Protein AF-A0A8T5FFQ6-F1 (afdb_monomer)

Radius of gyration: 29.87 Å; Cα contacts (8 Å, |Δi|>4): 309; chains: 1; bounding box: 52×31×109 Å

Nearest PDB structures (foldseek):
  3f65-assembly5_E  TM=5.460E-01  e=1.523E-03  Escherichia coli
  3gfu-assembly1_C  TM=5.912E-01  e=2.886E-03  Escherichia coli
  3f65-assembly4_D  TM=5.665E-01  e=2.886E-03  Escherichia coli
  3f6l-assembly2_B  TM=5.992E-01  e=4.190E-03  Escherichia coli
  3f65-assembly8_H  TM=5.598E-01  e=3.973E-03  Escherichia coli

pLDDT: mean 71.46, std 11.63, range [46.38, 95.25]

Foldseek 3Di:
DDDPPPVVVVVVVVVVVVVVVVVVVVVVVVVVVVVVVVVVVVVVVVVVPDPPDAQDPVRFKDKPPLEDEAEAQGWDWIWIWGADAAAKKFKDKFKQWDDDDDQDKDKDWDDWTDIDGGGGTDTTTITIHGHPSDDPPDDFTKMKIKMAIDDDDPPDDRPRDQADPNRHGPDPPDIDIDIGGYHYDD

Structure (mmCIF, N/CA/C/O backbone):
data_AF-A0A8T5FFQ6-F1
#
_entry.id   AF-A0A8T5FFQ6-F1
#
loop_
_atom_site.group_PDB
_atom_site.id
_atom_site.type_symbol
_atom_site.label_atom_id
_atom_site.label_alt_id
_atom_site.label_comp_id
_atom_site.label_asym_id
_atom_site.label_entity_id
_atom_site.label_seq_id
_atom_site.pdbx_PDB_ins_code
_atom_site.Cartn_x
_atom_site.Cartn_y
_atom_site.Cartn_z
_atom_site.occupancy
_atom_site.B_iso_or_equiv
_atom_site.auth_seq_id
_atom_site.auth_comp_id
_atom_site.auth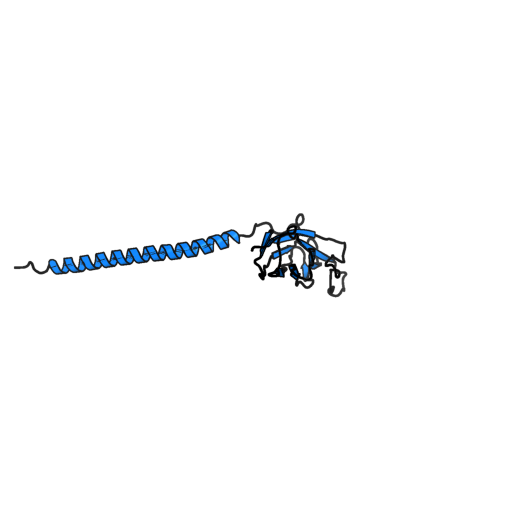_asym_id
_atom_site.auth_atom_id
_atom_site.pdbx_PDB_model_num
ATOM 1 N N . MET A 1 1 ? -17.153 -2.402 89.175 1.00 47.22 1 MET A N 1
ATOM 2 C CA . MET A 1 1 ? -17.803 -1.624 88.096 1.00 47.22 1 MET A CA 1
ATOM 3 C C . MET A 1 1 ? -16.828 -1.507 86.933 1.00 47.22 1 MET A C 1
ATOM 5 O O . MET A 1 1 ? -15.850 -0.798 87.075 1.00 47.22 1 MET A O 1
ATOM 9 N N . ASN A 1 2 ? -17.044 -2.228 85.829 1.00 51.72 2 ASN A N 1
ATOM 10 C CA . ASN A 1 2 ? -16.354 -1.978 84.556 1.00 51.72 2 ASN A CA 1
ATOM 11 C C . ASN A 1 2 ? -17.181 -2.605 83.419 1.00 51.72 2 ASN A C 1
ATOM 13 O O . ASN A 1 2 ? -17.085 -3.797 83.158 1.00 51.72 2 ASN A O 1
ATOM 17 N N . LYS A 1 3 ? -18.090 -1.825 82.818 1.00 53.56 3 LYS A N 1
ATOM 18 C CA . LYS A 1 3 ? -18.922 -2.243 81.667 1.00 53.56 3 LYS A CA 1
ATOM 19 C C . LYS A 1 3 ? -19.064 -1.156 80.585 1.00 53.56 3 LYS A C 1
ATOM 21 O O . LYS A 1 3 ? -19.907 -1.285 79.710 1.00 53.56 3 LYS A O 1
ATOM 26 N N . LYS A 1 4 ? -18.257 -0.085 80.617 1.00 55.19 4 LYS A N 1
ATOM 27 C CA . LYS A 1 4 ? -18.393 1.047 79.675 1.00 55.19 4 LYS A CA 1
ATOM 28 C C . LYS A 1 4 ? -17.413 1.041 78.487 1.00 55.19 4 LYS A C 1
ATOM 30 O O . LYS A 1 4 ? -17.689 1.715 77.510 1.00 55.19 4 LYS A O 1
ATOM 35 N N . GLY A 1 5 ? -16.343 0.238 78.509 1.00 54.66 5 GLY A N 1
ATOM 36 C CA . GLY A 1 5 ? -15.334 0.216 77.429 1.00 54.66 5 GLY A CA 1
ATOM 37 C C . GLY A 1 5 ? -15.647 -0.675 76.214 1.00 54.66 5 GLY A C 1
ATOM 38 O O . GLY A 1 5 ? -14.927 -0.627 75.227 1.00 54.66 5 GLY A O 1
ATOM 39 N N . SER A 1 6 ? -16.703 -1.499 76.258 1.00 55.03 6 SER A N 1
ATOM 40 C CA . SER A 1 6 ? -17.007 -2.471 75.187 1.00 5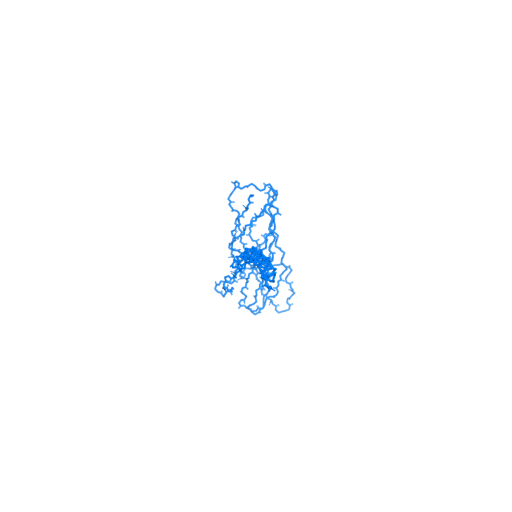5.03 6 SER A CA 1
ATOM 41 C C . SER A 1 6 ? -17.854 -1.902 74.040 1.00 55.03 6 SER A C 1
ATOM 43 O O . SER A 1 6 ? -17.921 -2.518 72.978 1.00 55.03 6 SER A O 1
ATOM 45 N N . LEU A 1 7 ? -18.523 -0.763 74.239 1.00 56.19 7 LEU A N 1
ATOM 46 C CA . LEU A 1 7 ? -19.432 -0.179 73.243 1.00 56.19 7 LEU A CA 1
ATOM 47 C C . LEU A 1 7 ? -18.701 0.694 72.210 1.00 56.19 7 LEU A C 1
ATOM 49 O O . LEU A 1 7 ? -19.055 0.658 71.035 1.00 56.19 7 LEU A O 1
ATOM 53 N N . GLU A 1 8 ? -17.638 1.404 72.600 1.00 59.16 8 GLU A N 1
ATOM 54 C CA . GLU A 1 8 ? -16.855 2.237 71.667 1.00 59.16 8 GLU A CA 1
ATOM 55 C C . GLU A 1 8 ? -16.041 1.396 70.667 1.00 59.16 8 GLU A C 1
ATOM 57 O O . GLU A 1 8 ? -15.932 1.741 69.491 1.00 59.16 8 GLU A O 1
ATOM 62 N N . LEU A 1 9 ? -15.550 0.228 71.098 1.00 61.97 9 LEU A N 1
ATOM 63 C CA . LEU A 1 9 ? -14.791 -0.702 70.250 1.00 61.97 9 LEU A CA 1
ATOM 64 C C . LEU A 1 9 ? -15.679 -1.368 69.177 1.00 61.97 9 LEU A C 1
ATOM 66 O O . LEU A 1 9 ? -15.242 -1.624 68.052 1.00 61.97 9 LEU A O 1
ATOM 70 N N . SER A 1 10 ? -16.960 -1.573 69.500 1.00 64.56 10 SER A N 1
ATOM 71 C CA . SER A 1 10 ? -17.989 -2.061 68.574 1.00 64.56 10 SER A CA 1
ATOM 72 C C . SER A 1 10 ? -18.320 -1.030 67.489 1.00 64.56 10 SER A C 1
ATOM 74 O O . SER A 1 10 ? -18.426 -1.379 66.314 1.00 64.56 10 SER A O 1
ATOM 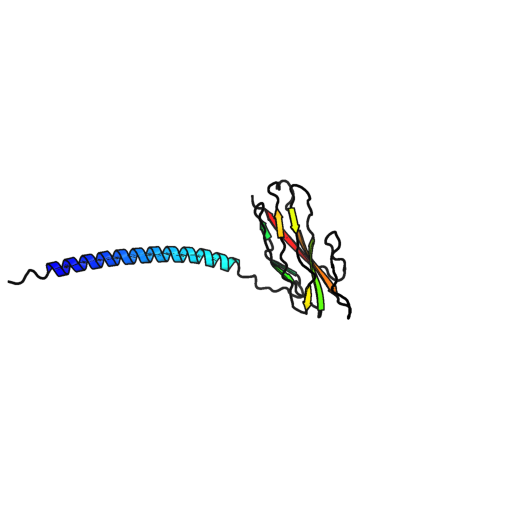76 N N . MET A 1 11 ? -18.456 0.248 67.855 1.00 74.62 11 MET A N 1
ATOM 77 C CA . MET A 1 11 ? -18.861 1.293 66.909 1.00 74.62 11 MET A CA 1
ATOM 78 C C . MET A 1 11 ? -17.773 1.592 65.870 1.00 74.62 11 MET A C 1
ATOM 80 O O . MET A 1 11 ? -18.072 1.659 64.679 1.00 74.62 11 MET A O 1
ATOM 84 N N . ASN A 1 12 ? -16.505 1.660 66.288 1.00 80.00 12 ASN A N 1
ATOM 85 C CA . ASN A 1 12 ? -15.383 1.836 65.359 1.00 80.00 12 ASN A CA 1
ATOM 86 C C . ASN A 1 12 ? -15.236 0.661 64.380 1.00 80.00 12 ASN A C 1
ATOM 88 O O . ASN A 1 12 ? -14.898 0.870 63.216 1.00 80.00 12 ASN A O 1
ATOM 92 N N . SER A 1 13 ? -15.544 -0.564 64.814 1.00 85.06 13 SER A N 1
ATOM 93 C CA . SER A 1 13 ? -15.462 -1.749 63.949 1.00 85.06 13 SER A CA 1
ATOM 94 C C . SER A 1 13 ? -16.495 -1.716 62.819 1.00 85.06 13 SER A C 1
ATOM 96 O O . SER A 1 13 ? -16.173 -2.044 61.680 1.00 85.06 13 SER A O 1
ATOM 98 N N . ILE A 1 14 ? -17.719 -1.255 63.097 1.00 87.62 14 ILE A N 1
ATOM 99 C CA . ILE A 1 14 ? -18.778 -1.120 62.082 1.00 87.62 14 ILE A CA 1
ATOM 100 C C . ILE A 1 14 ? -18.373 -0.103 61.007 1.00 87.62 14 ILE A C 1
ATOM 102 O O . ILE A 1 14 ? -18.544 -0.360 59.816 1.00 87.62 14 ILE A O 1
ATOM 106 N N . VAL A 1 15 ? -17.785 1.025 61.412 1.00 90.19 15 VAL A N 1
ATOM 107 C CA . VAL A 1 15 ? -17.328 2.069 60.481 1.00 90.19 15 VAL A CA 1
ATOM 108 C C . VAL A 1 15 ? -16.225 1.548 59.556 1.00 90.19 15 VAL A C 1
ATOM 110 O O . VAL A 1 15 ? -16.271 1.791 58.350 1.00 90.19 15 VAL A O 1
ATOM 113 N N . ILE A 1 16 ? -15.272 0.779 60.091 1.00 91.19 16 ILE A N 1
ATOM 114 C CA . ILE A 1 16 ? -14.191 0.173 59.299 1.00 91.19 16 ILE A CA 1
ATOM 115 C C . ILE A 1 16 ? -14.751 -0.820 58.271 1.00 91.19 16 ILE A C 1
ATOM 117 O O . ILE A 1 16 ? -14.313 -0.822 57.121 1.00 91.19 16 ILE A O 1
ATOM 121 N N . ILE A 1 17 ? -15.749 -1.624 58.650 1.00 92.50 17 ILE A N 1
ATOM 122 C CA . ILE A 1 17 ? -16.389 -2.585 57.739 1.00 92.50 17 ILE A CA 1
ATOM 123 C C . ILE A 1 17 ? -17.100 -1.858 56.591 1.00 92.50 17 ILE A C 1
ATOM 125 O O . ILE A 1 17 ? -16.940 -2.242 55.434 1.00 92.50 17 ILE A O 1
ATOM 129 N N . ILE A 1 18 ? -17.839 -0.782 56.881 1.00 93.94 18 ILE A N 1
ATOM 130 C CA . ILE A 1 18 ? -18.535 -0.000 55.847 1.00 93.94 18 ILE A CA 1
ATOM 131 C C . ILE A 1 18 ? -17.526 0.631 54.880 1.00 93.94 18 ILE A C 1
ATOM 133 O O . ILE A 1 18 ? -17.701 0.534 53.665 1.00 93.94 18 ILE A O 1
ATOM 137 N N . LEU A 1 19 ? -16.440 1.215 55.396 1.00 93.81 19 LEU A N 1
ATOM 138 C CA . LEU A 1 19 ? -15.371 1.765 54.560 1.00 93.81 19 LEU A CA 1
ATOM 139 C C . LEU A 1 19 ? -14.740 0.698 53.659 1.00 93.81 19 LEU A C 1
ATOM 141 O O . LEU A 1 19 ? -14.536 0.951 52.474 1.00 93.81 19 LEU A O 1
ATOM 145 N N . ALA A 1 20 ? -14.486 -0.502 54.184 1.00 95.12 20 ALA A N 1
ATOM 146 C CA . ALA A 1 20 ? -13.928 -1.598 53.399 1.00 95.12 20 ALA A CA 1
ATOM 147 C C . ALA A 1 20 ? -14.854 -2.010 52.238 1.00 95.12 20 ALA A C 1
ATOM 149 O O . ALA A 1 20 ? -14.386 -2.176 51.114 1.00 95.12 20 ALA A O 1
ATOM 150 N N . VAL A 1 21 ? -16.168 -2.107 52.472 1.00 94.62 21 VAL A N 1
ATOM 151 C CA . VAL A 1 21 ? -17.150 -2.449 51.424 1.00 94.62 21 VAL A CA 1
ATOM 152 C C . VAL A 1 21 ? -17.205 -1.377 50.329 1.00 94.62 21 VAL A C 1
ATOM 154 O O . VAL A 1 21 ? -17.260 -1.705 49.140 1.00 94.62 21 VAL A O 1
ATOM 157 N N . VAL A 1 22 ? -17.138 -0.098 50.708 1.00 95.19 22 VAL A N 1
ATOM 158 C CA . VAL A 1 22 ? -17.104 1.020 49.750 1.00 95.19 22 VAL A CA 1
ATOM 159 C C . VAL A 1 22 ? -15.830 0.979 48.903 1.00 95.19 22 VAL A C 1
ATOM 161 O O . VAL A 1 22 ? -15.906 1.108 47.681 1.00 95.19 22 VAL A O 1
ATOM 164 N N . PHE A 1 23 ? -14.673 0.724 49.519 1.00 95.25 23 PHE A N 1
ATOM 165 C CA . PHE A 1 23 ? -13.408 0.582 48.796 1.00 95.25 23 PHE A CA 1
ATOM 166 C C . PHE A 1 23 ? -13.422 -0.596 47.820 1.00 95.25 23 PHE A C 1
ATOM 168 O O . PHE A 1 23 ? -13.020 -0.434 46.670 1.00 95.25 23 PHE A O 1
ATOM 175 N N . VAL A 1 24 ? -13.931 -1.760 48.233 1.00 94.69 24 VAL A N 1
ATOM 176 C CA . VAL A 1 24 ? -14.030 -2.934 47.349 1.00 94.69 24 VAL A CA 1
ATOM 177 C C . VAL A 1 24 ? -14.936 -2.642 46.150 1.00 94.69 24 VAL A C 1
ATOM 179 O O . VAL A 1 24 ? -14.596 -2.993 45.021 1.00 94.69 24 VAL A O 1
ATOM 182 N N . SER A 1 25 ? -16.048 -1.938 46.370 1.00 93.12 25 SER A N 1
ATOM 183 C CA . SER A 1 25 ? -16.976 -1.552 45.299 1.00 93.12 25 SER A CA 1
ATOM 184 C C . SER A 1 25 ? -16.329 -0.596 44.289 1.00 93.12 25 SER A C 1
ATOM 186 O O . SER A 1 25 ? -16.469 -0.787 43.083 1.00 93.12 25 SER A O 1
ATOM 188 N N . LEU A 1 26 ? -15.564 0.394 44.764 1.00 92.31 26 LEU A N 1
ATOM 189 C CA . LEU A 1 26 ? -14.821 1.321 43.902 1.00 92.31 26 LEU A CA 1
ATOM 190 C C . LEU A 1 26 ? -13.743 0.614 43.075 1.00 92.31 26 LEU A C 1
ATOM 192 O O . LEU A 1 26 ? -13.606 0.892 41.885 1.00 92.31 26 LEU A O 1
ATOM 196 N N . VAL A 1 27 ? -13.007 -0.323 43.680 1.00 92.31 27 VAL A N 1
ATOM 197 C CA . VAL A 1 27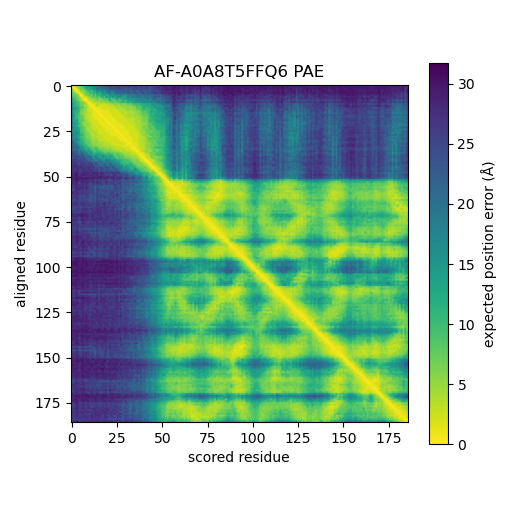 ? -11.976 -1.102 42.977 1.00 92.31 27 VAL A CA 1
ATOM 198 C C . VAL A 1 27 ? -12.594 -1.966 41.877 1.00 92.31 27 VAL A C 1
ATOM 200 O O . VAL A 1 27 ? -12.041 -2.037 40.782 1.00 92.31 27 VAL A O 1
ATOM 203 N N . LEU A 1 28 ? -13.752 -2.585 42.126 1.00 91.12 28 LEU A N 1
ATOM 204 C CA . LEU A 1 28 ? -14.442 -3.398 41.120 1.00 91.12 28 LEU A CA 1
ATOM 205 C C . LEU A 1 28 ? -14.897 -2.569 39.913 1.00 91.12 28 LEU A C 1
ATOM 207 O O . LEU A 1 28 ? -14.671 -2.985 38.778 1.00 91.12 28 LEU A O 1
ATOM 211 N N . VAL A 1 29 ? -15.482 -1.390 40.146 1.00 90.00 29 VAL A N 1
ATOM 212 C CA . VAL A 1 29 ? -15.891 -0.478 39.063 1.00 90.00 29 VAL A CA 1
ATOM 213 C C . VAL A 1 29 ? -14.674 0.001 38.271 1.00 90.00 29 VAL A C 1
ATOM 215 O O . VAL A 1 29 ? -14.686 -0.028 37.046 1.00 90.00 29 VAL A O 1
ATOM 218 N N . PHE A 1 30 ? -13.592 0.375 38.955 1.00 88.00 30 PHE A N 1
ATOM 219 C CA . PHE A 1 30 ? -12.359 0.812 38.303 1.00 88.00 30 PHE A CA 1
ATOM 220 C C . PHE A 1 30 ? -11.739 -0.281 37.420 1.00 88.00 30 PHE A C 1
ATOM 222 O O . PHE A 1 30 ? -11.336 -0.009 36.289 1.00 88.00 30 PHE A O 1
ATOM 229 N N . MET A 1 31 ? -11.714 -1.529 37.902 1.00 85.50 31 MET A N 1
ATOM 230 C CA . MET A 1 31 ? -11.233 -2.666 37.113 1.00 85.50 31 MET A CA 1
ATOM 231 C C . MET A 1 31 ? -12.101 -2.897 35.872 1.00 85.50 31 MET A C 1
ATOM 233 O O . MET A 1 31 ? -11.551 -3.111 34.797 1.00 85.50 31 MET A O 1
ATOM 237 N N . GLN A 1 32 ? -13.432 -2.800 35.978 1.00 84.31 32 GLN A N 1
ATOM 238 C CA . GLN A 1 32 ? -14.324 -2.920 34.816 1.00 84.31 32 GLN A CA 1
ATOM 239 C C . GLN A 1 32 ? -14.027 -1.861 33.746 1.00 84.31 32 GLN A C 1
ATOM 241 O O . GLN A 1 32 ? -13.938 -2.207 32.569 1.00 84.31 32 GLN A O 1
ATOM 246 N N . THR A 1 33 ? -13.805 -0.605 34.143 1.00 82.06 33 THR A N 1
ATOM 247 C CA . THR A 1 33 ? -13.463 0.476 33.206 1.00 82.06 33 THR A CA 1
ATOM 248 C C . THR A 1 33 ? -12.119 0.229 32.520 1.00 82.06 33 THR A C 1
ATOM 250 O O . THR A 1 33 ? -12.024 0.343 31.300 1.00 82.06 33 THR A O 1
ATOM 253 N N . ILE A 1 34 ? -11.089 -0.185 33.270 1.00 81.31 34 ILE A N 1
ATOM 254 C CA . ILE A 1 34 ? -9.777 -0.505 32.687 1.00 81.31 34 ILE A CA 1
ATOM 255 C C . ILE A 1 34 ? -9.865 -1.691 31.723 1.00 81.31 34 ILE A C 1
ATOM 257 O O . ILE A 1 34 ? -9.281 -1.634 30.642 1.00 81.31 34 ILE A O 1
ATOM 261 N N . PHE A 1 35 ? -10.580 -2.760 32.082 1.00 80.88 35 PHE A N 1
ATOM 262 C CA . PHE A 1 35 ? -10.703 -3.927 31.207 1.00 80.88 35 PHE A CA 1
ATOM 263 C C . PHE A 1 35 ? -11.463 -3.606 29.916 1.00 80.88 35 PHE A C 1
ATOM 265 O O . PHE A 1 35 ? -11.045 -4.067 28.859 1.00 80.88 35 PHE A O 1
ATOM 272 N N . GLN A 1 36 ? -12.498 -2.762 29.964 1.00 75.06 36 GLN A N 1
ATOM 273 C CA . GLN A 1 36 ? -13.203 -2.314 28.757 1.00 75.06 36 GLN A CA 1
ATOM 274 C C . GLN A 1 36 ? -12.313 -1.466 27.835 1.00 75.06 36 GLN A C 1
ATOM 276 O O . GLN A 1 36 ? -12.329 -1.651 26.615 1.00 75.06 36 GLN A O 1
ATOM 281 N N . GLU A 1 37 ? -11.495 -0.571 28.399 1.00 70.19 37 GLU A N 1
ATOM 282 C CA . GLU A 1 37 ? -10.527 0.218 27.624 1.00 70.19 37 GLU A CA 1
ATOM 283 C C . GLU A 1 37 ? -9.384 -0.635 27.053 1.00 70.19 37 GLU A C 1
ATOM 285 O O . GLU A 1 37 ? -8.849 -0.331 25.984 1.00 70.19 37 GLU A O 1
ATOM 290 N N . GLN A 1 38 ? -8.980 -1.700 27.750 1.00 62.38 38 GLN A N 1
ATOM 291 C CA . GLN A 1 38 ? -7.951 -2.613 27.257 1.00 62.38 38 GLN A CA 1
ATOM 292 C C . GLN A 1 38 ? -8.481 -3.594 26.216 1.00 62.38 38 GLN A C 1
ATOM 294 O O . GLN A 1 38 ? -7.771 -3.840 25.249 1.00 62.38 38 GLN A O 1
ATOM 299 N N . GLU A 1 39 ? -9.708 -4.109 26.334 1.00 60.47 39 GLU A N 1
ATOM 300 C CA . GLU A 1 39 ? -10.312 -4.940 25.282 1.00 60.47 39 GLU A CA 1
ATOM 301 C C . GLU A 1 39 ? -10.425 -4.180 23.959 1.00 60.47 39 GLU A C 1
ATOM 303 O O . GLU A 1 39 ? -10.060 -4.714 22.913 1.00 60.47 39 GLU A O 1
ATOM 308 N N . THR A 1 40 ? -10.846 -2.913 23.987 1.00 60.09 40 THR A N 1
ATOM 309 C CA . THR A 1 40 ? -10.922 -2.088 22.768 1.00 60.09 40 THR A CA 1
ATOM 310 C C . THR A 1 40 ? -9.550 -1.843 22.141 1.00 60.09 40 THR A C 1
ATOM 312 O O . THR A 1 40 ? -9.437 -1.856 20.914 1.00 60.09 40 THR A O 1
ATOM 315 N N . LYS A 1 41 ? -8.496 -1.689 22.955 1.00 56.75 41 LYS A N 1
ATOM 316 C CA . LYS A 1 41 ? -7.105 -1.550 22.483 1.00 56.75 41 LYS A CA 1
ATOM 317 C C . LYS A 1 41 ? -6.499 -2.872 22.005 1.00 56.75 41 LYS A C 1
ATOM 319 O O . LYS A 1 41 ? -5.751 -2.893 21.036 1.00 56.75 41 LYS A O 1
ATOM 324 N N . LEU A 1 42 ? -6.818 -3.987 22.654 1.00 52.84 42 LEU A N 1
ATOM 325 C CA . LEU A 1 42 ? -6.331 -5.308 22.261 1.00 52.84 42 LEU A CA 1
ATOM 326 C C . LEU A 1 42 ? -6.996 -5.788 20.972 1.00 52.84 42 LEU A C 1
ATOM 328 O O . LEU A 1 42 ? -6.310 -6.340 20.120 1.00 52.84 42 LEU A O 1
ATOM 332 N N . LEU A 1 43 ? -8.290 -5.528 20.779 1.00 55.72 43 LEU A N 1
ATOM 333 C CA . LEU A 1 43 ? -8.985 -5.850 19.531 1.00 55.72 43 LEU A CA 1
ATOM 334 C C . LEU A 1 43 ? -8.435 -5.051 18.344 1.00 55.72 43 LEU A C 1
ATOM 336 O O . LEU A 1 43 ? -8.289 -5.625 17.270 1.00 55.72 43 LEU A O 1
ATOM 340 N N . THR A 1 44 ? -8.064 -3.781 18.544 1.00 55.00 44 THR A N 1
ATOM 341 C CA . THR A 1 44 ? -7.405 -2.974 17.499 1.00 55.00 44 THR A CA 1
ATOM 342 C C . THR A 1 44 ? -6.008 -3.496 17.167 1.00 55.00 44 THR A C 1
ATOM 344 O O . THR A 1 44 ? -5.674 -3.624 15.993 1.00 55.00 44 THR A O 1
ATOM 347 N N . ILE A 1 45 ? -5.222 -3.902 18.171 1.00 50.97 45 ILE A N 1
ATOM 348 C CA . ILE A 1 45 ? -3.888 -4.478 17.941 1.00 50.97 45 ILE A CA 1
ATOM 349 C C . ILE A 1 45 ? -3.987 -5.860 17.275 1.00 50.97 45 ILE A C 1
ATOM 351 O O . ILE A 1 45 ? -3.183 -6.152 16.399 1.00 50.97 45 ILE A O 1
ATOM 355 N N . VAL A 1 46 ? -4.977 -6.696 17.625 1.00 51.94 46 VAL A N 1
ATOM 356 C CA . VAL A 1 46 ? -5.208 -8.017 16.998 1.00 51.94 46 VAL A CA 1
ATOM 357 C C . VAL A 1 46 ? -5.619 -7.900 15.526 1.00 51.94 46 VAL A C 1
ATOM 359 O O . VAL A 1 46 ? -5.164 -8.704 14.716 1.00 51.94 46 VAL A O 1
ATOM 362 N N . SER A 1 47 ? -6.390 -6.876 15.148 1.00 50.12 47 SER A N 1
ATOM 363 C CA . SER A 1 47 ? -6.649 -6.553 13.735 1.00 50.12 47 SER A CA 1
ATOM 364 C C . SER A 1 47 ? -5.446 -5.952 12.995 1.00 50.12 47 SER A C 1
ATOM 366 O O . SER A 1 47 ? -5.405 -6.030 11.770 1.00 50.12 47 SER A O 1
ATOM 368 N N . ASP A 1 48 ? -4.468 -5.410 13.725 1.00 52.72 48 ASP A N 1
ATOM 369 C CA . ASP A 1 48 ? -3.212 -4.870 13.191 1.00 52.72 48 ASP A CA 1
ATOM 370 C C . ASP A 1 48 ? -2.056 -5.884 13.203 1.00 52.72 48 ASP A C 1
ATOM 372 O O . ASP A 1 48 ? -0.959 -5.543 12.756 1.00 52.72 48 ASP A O 1
ATOM 376 N N . PHE A 1 49 ? -2.246 -7.130 13.673 1.00 46.38 49 PHE A N 1
ATOM 377 C CA . PHE A 1 49 ? -1.204 -8.149 13.509 1.00 46.38 49 PHE A CA 1
ATOM 378 C C . PHE A 1 49 ? -1.042 -8.434 12.013 1.00 46.38 49 PHE A C 1
ATOM 380 O O . PHE A 1 49 ? -1.946 -8.988 11.380 1.00 46.38 49 PHE A O 1
ATOM 387 N N . PRO A 1 50 ? 0.102 -8.057 11.419 1.00 54.19 50 PRO A N 1
ATOM 388 C CA . PRO A 1 50 ? 0.287 -8.179 9.994 1.00 54.19 50 PRO A CA 1
ATOM 389 C C . PRO A 1 50 ? 0.354 -9.663 9.660 1.00 54.19 50 PRO A C 1
ATOM 391 O O . PRO A 1 50 ? 1.188 -10.384 10.203 1.00 54.19 50 PRO A O 1
ATOM 394 N N . ASP A 1 51 ? -0.481 -10.097 8.716 1.00 54.53 51 ASP A N 1
ATOM 395 C CA . ASP A 1 51 ? -0.308 -11.365 8.007 1.00 54.53 51 ASP A CA 1
ATOM 396 C C . ASP A 1 51 ? 1.190 -11.534 7.697 1.00 54.53 51 ASP A C 1
ATOM 398 O O . ASP A 1 51 ? 1.827 -10.633 7.151 1.00 54.53 51 ASP A O 1
ATOM 402 N N . ILE A 1 52 ? 1.822 -12.604 8.154 1.00 56.06 52 ILE A N 1
ATOM 403 C CA . ILE A 1 52 ? 3.283 -12.622 8.353 1.00 56.06 52 ILE A CA 1
ATOM 404 C C . ILE A 1 52 ? 4.044 -12.806 7.037 1.00 56.06 52 ILE A C 1
ATOM 406 O O . ILE A 1 52 ? 5.265 -12.828 7.036 1.00 56.06 52 ILE A O 1
ATOM 410 N N . ASP A 1 53 ? 3.370 -12.880 5.889 1.00 69.88 53 ASP A N 1
ATOM 411 C CA . ASP A 1 53 ? 4.076 -13.196 4.658 1.00 69.88 53 ASP A CA 1
ATOM 412 C C . ASP A 1 53 ? 4.696 -11.941 4.016 1.00 69.88 53 ASP A C 1
ATOM 414 O O . ASP A 1 53 ? 3.966 -11.180 3.354 1.00 69.88 53 ASP A O 1
ATOM 418 N N . PRO A 1 54 ? 6.027 -11.730 4.105 1.00 74.56 54 PRO A N 1
ATOM 419 C CA . PRO A 1 54 ? 6.704 -10.707 3.315 1.00 74.56 54 PRO A CA 1
ATOM 420 C C . PRO A 1 54 ? 6.479 -10.959 1.815 1.00 74.56 54 PRO A C 1
ATOM 422 O O . PRO A 1 54 ? 6.100 -12.068 1.412 1.00 74.56 54 PRO A O 1
ATOM 425 N N . PRO A 1 55 ? 6.655 -9.946 0.952 1.00 79.69 55 PRO A N 1
ATOM 426 C CA . PRO A 1 55 ? 6.680 -10.188 -0.483 1.00 79.69 55 PRO A CA 1
ATOM 427 C C . PRO A 1 55 ? 7.824 -11.167 -0.806 1.00 79.69 55 PRO A C 1
ATOM 429 O O . PRO A 1 55 ? 8.919 -11.071 -0.251 1.00 79.69 55 PRO A O 1
ATOM 432 N N . THR A 1 56 ? 7.551 -12.143 -1.667 1.00 82.50 56 THR A N 1
ATOM 433 C CA . THR A 1 56 ? 8.502 -13.195 -2.061 1.00 82.50 56 THR A CA 1
ATOM 434 C C . THR A 1 56 ? 8.808 -13.085 -3.547 1.00 82.50 56 THR A C 1
ATOM 436 O O . THR A 1 56 ? 8.164 -12.330 -4.268 1.00 82.50 56 THR A O 1
ATOM 439 N N . LYS A 1 57 ? 9.768 -13.863 -4.051 1.00 79.88 57 LYS A N 1
ATOM 440 C CA . LYS A 1 57 ? 10.059 -13.906 -5.491 1.00 79.88 57 LYS A CA 1
ATOM 441 C C . LYS A 1 57 ? 8.836 -14.300 -6.336 1.00 79.88 57 LYS A C 1
ATOM 443 O O . LYS A 1 57 ? 8.668 -13.754 -7.422 1.00 79.88 57 LYS A O 1
ATOM 448 N N . ASP A 1 58 ? 8.001 -15.209 -5.832 1.00 82.19 58 ASP A N 1
ATOM 449 C CA . ASP A 1 58 ? 6.815 -15.718 -6.537 1.00 82.19 58 ASP A CA 1
ATOM 450 C C . ASP A 1 58 ? 5.595 -14.794 -6.390 1.00 82.19 58 ASP A C 1
ATOM 452 O O . ASP A 1 58 ? 4.714 -14.778 -7.244 1.00 82.19 58 ASP A O 1
ATOM 456 N N . SER A 1 59 ? 5.562 -13.986 -5.325 1.00 81.44 59 SER A N 1
ATOM 457 C CA . SER A 1 59 ? 4.551 -12.953 -5.087 1.00 81.44 59 SER A CA 1
ATOM 458 C C . SER A 1 59 ? 5.246 -11.641 -4.712 1.00 81.44 59 SER A C 1
ATOM 460 O O . SER A 1 59 ? 5.242 -11.253 -3.534 1.00 81.44 59 SER A O 1
ATOM 462 N N . PRO A 1 60 ? 5.858 -10.953 -5.694 1.00 81.69 60 PRO A N 1
ATOM 463 C CA . PRO A 1 60 ? 6.750 -9.835 -5.423 1.00 81.69 60 PRO A CA 1
ATOM 464 C C . PRO A 1 60 ? 6.012 -8.581 -4.985 1.00 81.69 60 PRO A C 1
ATOM 466 O O . PRO A 1 60 ? 6.623 -7.734 -4.358 1.00 81.69 60 PRO A O 1
ATOM 469 N N . LEU A 1 61 ? 4.717 -8.442 -5.261 1.00 83.19 61 LEU A N 1
ATOM 470 C CA . LEU A 1 61 ? 3.926 -7.295 -4.828 1.00 83.19 61 LEU A CA 1
ATOM 471 C C . LEU A 1 61 ? 2.875 -7.735 -3.811 1.00 83.19 61 LEU A C 1
ATOM 473 O O . LEU A 1 61 ? 2.112 -8.667 -4.060 1.00 83.19 61 LEU A O 1
ATOM 477 N N . LYS A 1 62 ? 2.823 -7.047 -2.672 1.00 81.62 62 LYS A N 1
ATOM 478 C CA . LYS A 1 62 ? 1.771 -7.188 -1.664 1.00 81.62 62 LYS A CA 1
ATOM 479 C C . LYS A 1 62 ? 1.243 -5.813 -1.286 1.00 81.62 62 LYS A C 1
ATOM 481 O O . LYS A 1 62 ? 2.020 -4.898 -1.039 1.00 81.62 62 LYS A O 1
ATOM 486 N N . VAL A 1 63 ? -0.077 -5.684 -1.236 1.00 79.69 63 VAL A N 1
ATOM 487 C CA . VAL A 1 63 ? -0.783 -4.443 -0.893 1.00 79.69 63 VAL A CA 1
ATOM 488 C C . VAL A 1 63 ? -1.646 -4.710 0.331 1.00 79.69 63 VAL A C 1
ATOM 490 O O . VAL A 1 63 ? -2.285 -5.766 0.401 1.00 79.69 63 VAL A O 1
ATOM 493 N N . ARG A 1 64 ? -1.627 -3.800 1.311 1.00 76.38 64 ARG A N 1
ATOM 494 C CA . ARG A 1 64 ? -2.378 -3.943 2.560 1.00 76.38 64 ARG A CA 1
ATOM 495 C C . ARG A 1 64 ? -3.027 -2.643 3.020 1.00 76.38 64 ARG A C 1
ATOM 497 O O . ARG A 1 64 ? -2.313 -1.656 3.151 1.00 76.38 64 ARG A O 1
ATOM 504 N N . PRO A 1 65 ? -4.318 -2.677 3.385 1.00 73.62 65 PRO A N 1
ATOM 505 C CA . PRO A 1 65 ? -5.238 -3.820 3.282 1.00 73.62 65 PRO A CA 1
ATOM 506 C C . PRO A 1 65 ? -5.627 -4.134 1.818 1.00 73.62 65 PRO A C 1
ATOM 508 O O . PRO A 1 65 ? -5.461 -3.295 0.943 1.00 73.62 65 PRO A O 1
ATOM 511 N N . LYS A 1 66 ? -6.122 -5.354 1.531 1.00 73.12 66 LYS A N 1
ATOM 512 C CA . LYS A 1 66 ? -6.621 -5.743 0.182 1.00 73.12 66 LYS A CA 1
ATOM 513 C C . LYS A 1 66 ? -7.979 -5.124 -0.161 1.00 73.12 66 LYS A C 1
ATOM 515 O O . LYS A 1 66 ? -8.318 -4.992 -1.333 1.00 73.12 66 LYS A O 1
ATOM 520 N N . SER A 1 67 ? -8.741 -4.788 0.875 1.00 74.44 67 SER A N 1
ATOM 521 C CA . SER A 1 67 ? -9.989 -4.047 0.783 1.00 74.44 67 SER A CA 1
ATOM 522 C C . SER A 1 67 ? -9.852 -2.798 1.634 1.00 74.44 67 SER A C 1
ATOM 524 O O . SER A 1 67 ? -9.567 -2.905 2.827 1.00 74.44 67 SER A O 1
ATOM 526 N N . VAL A 1 68 ? -10.080 -1.632 1.041 1.00 74.06 68 VAL A N 1
ATOM 527 C CA . VAL A 1 68 ? -10.092 -0.360 1.769 1.00 74.06 68 VAL A CA 1
ATOM 528 C C . VAL A 1 68 ? -11.533 0.106 1.892 1.00 74.06 68 VAL A C 1
ATOM 530 O O . VAL A 1 68 ? -12.276 0.133 0.907 1.00 74.06 68 VAL A O 1
ATOM 533 N N . ILE A 1 69 ? -11.930 0.457 3.113 1.00 75.06 69 ILE A N 1
ATOM 534 C CA . ILE A 1 69 ? -13.225 1.070 3.371 1.00 75.06 69 ILE A CA 1
ATOM 535 C C . ILE A 1 69 ? -13.016 2.565 3.555 1.00 75.06 69 ILE A C 1
ATOM 537 O O . ILE A 1 69 ? -12.273 2.950 4.445 1.00 75.06 69 ILE A O 1
ATOM 541 N N . ILE A 1 70 ? -13.674 3.391 2.742 1.00 74.12 70 ILE A N 1
ATOM 542 C CA . ILE A 1 70 ? -13.461 4.845 2.757 1.00 74.12 70 ILE A CA 1
ATOM 543 C C . ILE A 1 70 ? -14.779 5.554 3.002 1.00 74.12 70 ILE A C 1
ATOM 545 O O . ILE A 1 70 ? -15.778 5.283 2.329 1.00 74.12 70 ILE A O 1
ATOM 549 N N . GLU A 1 71 ? -14.773 6.457 3.973 1.00 73.88 71 GLU A N 1
ATOM 550 C CA . GLU A 1 71 ? -15.886 7.360 4.248 1.00 73.88 71 GLU A CA 1
ATOM 551 C C . GLU A 1 71 ? -15.903 8.524 3.249 1.00 73.88 71 GLU A C 1
ATOM 553 O O . GLU A 1 71 ? -14.884 8.876 2.648 1.00 73.88 71 GLU A O 1
ATOM 558 N N . LYS A 1 72 ? -17.070 9.142 3.047 1.00 71.00 72 LYS A N 1
ATOM 559 C CA . LYS A 1 72 ? -17.180 10.333 2.192 1.00 71.00 72 LYS A CA 1
ATOM 560 C C . LYS A 1 72 ? -16.235 11.432 2.682 1.00 71.00 72 LYS A C 1
ATOM 562 O O . LYS A 1 72 ? -16.153 11.675 3.881 1.00 71.00 72 LYS A O 1
ATOM 567 N N . SER A 1 73 ? -15.516 12.073 1.757 1.00 69.88 73 SER A N 1
ATOM 568 C CA . SER A 1 73 ? -14.477 13.071 2.066 1.00 69.88 73 SER A CA 1
ATOM 569 C C . SER A 1 73 ? -13.316 12.550 2.934 1.00 69.88 73 SER A C 1
ATOM 571 O O . SER A 1 73 ? -12.479 13.336 3.377 1.00 69.88 73 SER A O 1
ATOM 573 N N . GLY A 1 74 ? -13.234 11.234 3.159 1.00 67.12 74 GLY A N 1
ATOM 574 C CA . GLY A 1 74 ? -12.166 10.583 3.905 1.00 67.12 74 GLY A CA 1
ATOM 575 C C . GLY A 1 74 ? -10.898 10.396 3.076 1.00 67.12 74 GLY A C 1
ATOM 576 O O . GLY A 1 74 ? -10.923 10.398 1.842 1.00 67.12 74 GLY A O 1
ATOM 577 N N . GLN A 1 75 ? -9.781 10.220 3.779 1.00 69.69 75 GLN A N 1
ATOM 578 C CA . GLN A 1 75 ? -8.509 9.794 3.208 1.00 69.69 75 GLN A CA 1
ATOM 579 C C . GLN A 1 75 ? -8.085 8.516 3.909 1.00 69.69 75 GLN A C 1
ATOM 581 O O . GLN A 1 75 ? -8.057 8.472 5.134 1.00 69.69 75 GLN A O 1
ATOM 586 N N . GLU A 1 76 ? -7.714 7.512 3.126 1.00 72.44 76 GLU A N 1
ATOM 587 C CA . GLU A 1 76 ? -7.158 6.271 3.648 1.00 72.44 76 GLU A CA 1
ATOM 588 C C . GLU A 1 76 ? -5.767 6.036 3.092 1.00 72.44 76 GLU A C 1
ATOM 590 O O . GLU A 1 76 ? -5.448 6.455 1.977 1.00 72.44 76 GLU A O 1
ATOM 595 N N . PHE A 1 77 ? -4.955 5.351 3.888 1.00 69.94 77 PHE A N 1
ATOM 596 C CA . PHE A 1 77 ? -3.584 5.005 3.555 1.00 69.94 77 PHE A CA 1
ATOM 597 C C . PHE A 1 77 ? -3.434 3.492 3.555 1.00 69.94 77 PHE A C 1
ATOM 599 O O . PHE A 1 77 ? -4.002 2.802 4.397 1.00 69.94 77 PHE A O 1
ATOM 606 N N . PHE A 1 78 ? -2.651 2.976 2.617 1.00 72.69 78 PHE A N 1
ATOM 607 C CA . PHE A 1 78 ? -2.358 1.555 2.553 1.00 72.69 78 PHE A CA 1
ATOM 608 C C . PHE A 1 78 ? -0.888 1.326 2.247 1.00 72.69 78 PHE A C 1
ATOM 610 O O . PHE A 1 78 ? -0.285 2.048 1.453 1.00 72.69 78 PHE A O 1
ATOM 617 N N . ASP A 1 79 ? -0.333 0.308 2.893 1.00 73.44 79 ASP A N 1
ATOM 618 C CA . ASP A 1 79 ? 1.056 -0.079 2.756 1.00 73.44 79 ASP A CA 1
ATOM 619 C C . ASP A 1 79 ? 1.220 -0.986 1.546 1.00 73.44 79 ASP A C 1
ATOM 621 O O . ASP A 1 79 ? 0.600 -2.048 1.405 1.00 73.44 79 ASP A O 1
ATOM 625 N N . ILE A 1 80 ? 2.115 -0.567 0.668 1.00 76.19 80 ILE A N 1
ATOM 626 C CA . ILE A 1 80 ? 2.583 -1.375 -0.445 1.00 76.19 80 ILE A CA 1
ATOM 627 C C . ILE A 1 80 ? 3.928 -1.950 -0.022 1.00 76.19 80 ILE A C 1
ATOM 629 O O . ILE A 1 80 ? 4.727 -1.278 0.613 1.00 76.19 80 ILE A O 1
ATOM 633 N N . ASN A 1 81 ? 4.152 -3.223 -0.317 1.00 77.88 81 ASN A N 1
ATOM 634 C CA . ASN A 1 81 ? 5.411 -3.903 -0.078 1.00 77.88 81 ASN A CA 1
ATOM 635 C C . ASN A 1 81 ? 5.800 -4.633 -1.356 1.00 77.88 81 ASN A C 1
ATOM 637 O O . ASN A 1 81 ? 5.031 -5.432 -1.892 1.00 77.88 81 ASN A O 1
ATOM 641 N N . TYR A 1 82 ? 7.007 -4.362 -1.837 1.00 82.38 82 TYR A N 1
ATOM 642 C CA . TYR A 1 82 ? 7.540 -4.960 -3.053 1.00 82.38 82 TYR A CA 1
ATOM 643 C C . TYR A 1 82 ? 8.819 -5.741 -2.741 1.00 82.38 82 TYR A C 1
ATOM 645 O O . TYR A 1 82 ? 9.653 -5.266 -1.983 1.00 82.38 82 TYR A O 1
ATOM 653 N N . PHE A 1 83 ? 8.990 -6.936 -3.295 1.00 80.44 83 PHE A N 1
ATOM 654 C CA . PHE A 1 83 ? 10.234 -7.690 -3.242 1.00 80.44 83 PHE A CA 1
ATOM 655 C C . PHE A 1 83 ? 10.992 -7.454 -4.536 1.00 80.44 83 PHE A C 1
ATOM 657 O O . PHE A 1 83 ? 10.566 -7.886 -5.610 1.00 80.44 83 PHE A O 1
ATOM 664 N N . HIS A 1 84 ? 12.135 -6.784 -4.425 1.00 81.88 84 HIS A N 1
ATOM 665 C CA . HIS A 1 84 ? 13.010 -6.555 -5.558 1.00 81.88 84 HIS A CA 1
ATOM 666 C C . HIS A 1 84 ? 14.013 -7.717 -5.729 1.00 81.88 84 HIS A C 1
ATOM 668 O O . HIS A 1 84 ? 14.856 -7.921 -4.852 1.00 81.88 84 HIS A O 1
ATOM 674 N N . PRO A 1 85 ? 13.956 -8.491 -6.836 1.00 73.06 85 PRO A N 1
ATOM 675 C CA . PRO A 1 85 ? 14.772 -9.695 -7.005 1.00 73.06 85 PRO A CA 1
ATOM 676 C C . PRO A 1 85 ? 16.167 -9.443 -7.604 1.00 73.06 85 PRO A C 1
ATOM 678 O O . PRO A 1 85 ? 16.850 -10.415 -7.921 1.00 73.06 85 PRO A O 1
ATOM 681 N N . ARG A 1 86 ? 16.578 -8.188 -7.835 1.00 74.75 86 ARG A N 1
ATOM 682 C CA . ARG A 1 86 ? 17.837 -7.820 -8.511 1.00 74.75 86 ARG A CA 1
ATOM 683 C C . ARG A 1 86 ? 18.643 -6.811 -7.695 1.00 74.75 86 ARG A C 1
ATOM 685 O O . ARG A 1 86 ? 18.187 -6.359 -6.650 1.00 74.75 86 ARG A O 1
ATOM 692 N N . ASP A 1 87 ? 19.855 -6.519 -8.156 1.00 73.00 87 ASP A N 1
ATOM 693 C CA . ASP A 1 87 ? 20.845 -5.792 -7.365 1.00 73.00 87 ASP A CA 1
ATOM 694 C C . ASP A 1 87 ? 20.506 -4.304 -7.211 1.00 73.00 87 ASP A C 1
ATOM 696 O O . ASP A 1 87 ? 20.491 -3.830 -6.076 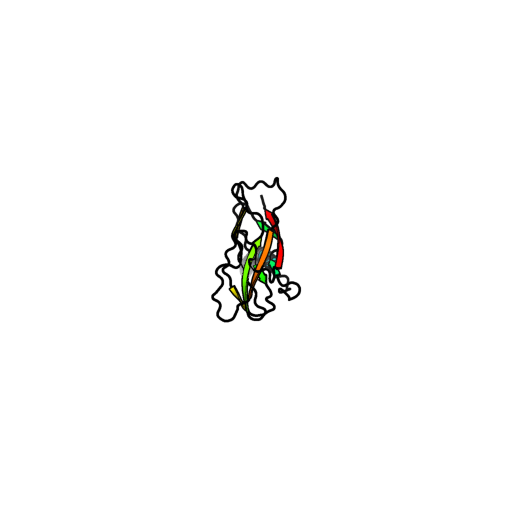1.00 73.00 87 ASP A O 1
ATOM 700 N N . GLU A 1 88 ? 20.184 -3.585 -8.300 1.00 78.88 88 GLU A N 1
ATOM 701 C CA . GLU A 1 88 ? 19.811 -2.160 -8.255 1.00 78.88 88 GLU A CA 1
ATOM 702 C C . GLU A 1 88 ? 18.877 -1.732 -9.409 1.00 78.88 88 GLU A C 1
ATOM 704 O O . GLU A 1 88 ? 19.280 -1.687 -10.574 1.00 78.88 88 GLU A O 1
ATOM 709 N N . GLU A 1 89 ? 17.640 -1.341 -9.091 1.00 82.06 89 GLU A N 1
ATOM 710 C CA . GLU A 1 89 ? 16.690 -0.743 -10.046 1.00 82.06 89 GLU A CA 1
ATOM 711 C C . GLU A 1 89 ? 15.993 0.479 -9.415 1.00 82.06 89 GLU A C 1
ATOM 713 O O . GLU A 1 89 ? 15.819 0.558 -8.194 1.00 82.06 89 GLU A O 1
ATOM 718 N N . TYR A 1 90 ? 15.590 1.453 -10.238 1.00 82.06 90 TYR A N 1
ATOM 719 C CA . TYR A 1 90 ? 14.649 2.482 -9.792 1.00 82.06 90 TYR A CA 1
ATOM 720 C C . TYR A 1 90 ? 13.244 1.942 -9.952 1.00 82.06 90 TYR A C 1
ATOM 722 O O . TYR A 1 90 ? 12.861 1.543 -11.048 1.00 82.06 90 TYR A O 1
ATOM 730 N N . CYS A 1 91 ? 12.477 1.961 -8.872 1.00 82.12 91 CYS A N 1
ATOM 731 C CA . CYS A 1 91 ? 11.101 1.513 -8.879 1.00 82.12 91 CYS A CA 1
ATOM 732 C C . CYS A 1 91 ? 10.181 2.647 -8.424 1.00 82.12 91 CYS A C 1
ATOM 734 O O . CYS A 1 91 ? 10.495 3.406 -7.505 1.00 82.12 91 CYS A O 1
ATOM 736 N N . GLN A 1 92 ? 9.035 2.749 -9.079 1.00 83.25 92 GLN A N 1
ATOM 737 C CA . GLN A 1 92 ? 7.973 3.691 -8.780 1.00 83.25 92 GLN A CA 1
ATOM 738 C C . GLN A 1 92 ? 6.672 2.903 -8.683 1.00 83.25 92 GLN A C 1
ATOM 740 O O . GLN A 1 92 ? 6.360 2.061 -9.526 1.00 83.25 92 GLN A O 1
ATOM 745 N N . VAL A 1 93 ? 5.925 3.152 -7.617 1.00 81.62 93 VAL A N 1
ATOM 746 C CA . VAL A 1 93 ? 4.554 2.659 -7.517 1.00 81.62 93 VAL A CA 1
ATOM 747 C C . VAL A 1 93 ? 3.697 3.547 -8.411 1.00 81.62 93 VAL A C 1
ATOM 749 O O . VAL A 1 93 ? 3.913 4.752 -8.448 1.00 81.62 93 VAL A O 1
ATOM 752 N N . THR A 1 94 ? 2.738 2.962 -9.112 1.00 79.38 94 THR A N 1
ATOM 753 C CA . THR A 1 94 ? 1.680 3.670 -9.828 1.00 79.38 94 THR A CA 1
ATOM 754 C C . THR A 1 94 ? 0.347 2.992 -9.553 1.00 79.38 9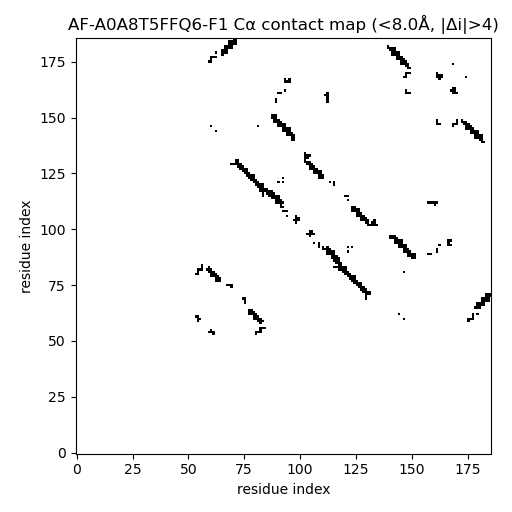4 THR A C 1
ATOM 756 O O . THR A 1 94 ? 0.280 1.854 -9.085 1.00 79.38 94 THR A O 1
ATOM 759 N N . VAL A 1 95 ? -0.732 3.708 -9.805 1.00 75.44 95 VAL A N 1
ATOM 760 C CA . VAL A 1 95 ? -2.085 3.208 -9.638 1.00 75.44 95 VAL A CA 1
ATOM 761 C C . VAL A 1 95 ? -2.767 3.305 -10.988 1.00 75.44 95 VAL A C 1
ATOM 763 O O . VAL A 1 95 ? -2.870 4.387 -11.552 1.00 75.44 95 VAL A O 1
ATOM 766 N N . ASP A 1 96 ? -3.228 2.167 -11.489 1.00 70.56 96 ASP A N 1
ATOM 767 C CA . ASP A 1 96 ? -4.056 2.084 -12.682 1.00 70.56 96 ASP A CA 1
ATOM 768 C C . ASP A 1 96 ? -5.488 1.776 -12.256 1.00 70.56 96 ASP A C 1
ATOM 770 O O . ASP A 1 96 ? -5.787 0.740 -11.663 1.00 70.56 96 ASP A O 1
ATOM 774 N N . GLY A 1 97 ? -6.380 2.730 -12.458 1.00 58.84 97 GLY A N 1
ATOM 775 C CA . GLY A 1 97 ? -7.726 2.651 -11.917 1.00 58.84 97 GLY A CA 1
ATOM 776 C C . GLY A 1 97 ? -8.429 3.991 -12.009 1.00 58.84 97 GLY A C 1
ATOM 777 O O . GLY A 1 97 ? -7.831 5.037 -11.789 1.00 58.84 97 GLY A O 1
ATOM 778 N N . HIS A 1 98 ? -9.702 3.927 -12.387 1.00 50.09 98 HIS A N 1
ATOM 779 C CA . HIS A 1 98 ? -10.467 4.982 -13.052 1.00 50.09 98 HIS A CA 1
ATOM 780 C C . HIS A 1 98 ? -10.192 6.438 -12.619 1.00 50.09 98 HIS A C 1
ATOM 782 O O . HIS A 1 98 ? -10.407 6.854 -11.484 1.00 50.09 98 HIS A O 1
ATOM 788 N N . LYS A 1 99 ? -9.848 7.267 -13.606 1.00 49.62 99 LYS A N 1
ATOM 789 C CA . LYS A 1 99 ? -9.948 8.721 -13.508 1.00 49.62 99 LYS A CA 1
ATOM 790 C C . LYS A 1 99 ? -11.403 9.100 -13.676 1.00 49.62 99 LYS A C 1
ATOM 792 O O . LYS A 1 99 ? -12.024 8.756 -14.681 1.00 49.62 99 LYS A O 1
ATOM 797 N N . THR A 1 100 ? -11.939 9.886 -12.757 1.00 49.84 100 THR A N 1
ATOM 798 C CA . THR A 1 100 ? -13.204 10.544 -13.015 1.00 49.84 100 THR A CA 1
ATOM 799 C C . THR A 1 100 ? -13.108 12.060 -12.641 1.00 49.84 100 THR A C 1
ATOM 801 O O . THR A 1 100 ? -12.712 12.427 -11.550 1.00 49.84 100 THR A O 1
ATOM 804 N N . ILE A 1 101 ? -13.404 12.986 -13.583 1.00 49.25 101 ILE A N 1
ATOM 805 C CA . ILE A 1 101 ? -13.482 14.494 -13.443 1.00 49.25 101 ILE A CA 1
ATOM 806 C C . ILE A 1 101 ? -14.923 15.161 -13.303 1.00 49.25 101 ILE A C 1
ATOM 808 O O . ILE A 1 101 ? -15.640 15.222 -14.301 1.00 49.25 101 ILE A O 1
ATOM 812 N N . GLY A 1 102 ? -15.425 15.500 -12.090 1.00 54.44 102 GLY A N 1
ATOM 813 C CA . GLY A 1 102 ? -16.867 15.718 -11.718 1.00 54.44 102 GLY A CA 1
ATOM 814 C C . GLY A 1 102 ? -17.236 15.102 -10.330 1.00 54.44 102 GLY A C 1
ATOM 815 O O . GLY A 1 102 ? -16.391 15.186 -9.447 1.00 54.44 102 GLY A O 1
ATOM 816 N N . ASP A 1 103 ? -18.405 14.459 -10.114 1.00 50.22 103 ASP A N 1
ATOM 817 C CA . ASP A 1 103 ? -18.815 13.705 -8.874 1.00 50.22 103 ASP A CA 1
ATOM 818 C C . ASP A 1 103 ? -17.945 12.478 -8.512 1.00 50.22 103 ASP A C 1
ATOM 820 O O . ASP A 1 103 ? -18.387 11.326 -8.503 1.00 50.22 103 ASP A O 1
ATOM 824 N N . LYS A 1 104 ? -16.641 12.689 -8.377 1.00 53.06 104 LYS A N 1
ATOM 825 C CA . LYS A 1 104 ? -15.712 11.683 -8.862 1.00 53.06 104 LYS A CA 1
ATOM 826 C C . LYS A 1 104 ? -14.563 11.383 -7.920 1.00 53.06 104 LYS A C 1
ATOM 828 O O . LYS A 1 104 ? -14.205 12.166 -7.043 1.00 53.06 104 LYS A O 1
ATOM 833 N N . LEU A 1 105 ? -14.059 10.171 -8.103 1.00 55.72 105 LEU A N 1
ATOM 834 C CA . LEU A 1 105 ? -13.073 9.529 -7.263 1.00 55.72 105 LEU A CA 1
ATOM 835 C C . LEU A 1 105 ? -11.692 9.859 -7.829 1.00 55.72 105 LEU A C 1
ATOM 837 O O . LEU A 1 105 ? -11.419 9.595 -9.003 1.00 55.72 105 LEU A O 1
ATOM 841 N N . ILE A 1 106 ? -10.856 10.507 -7.019 1.00 60.12 106 ILE A N 1
ATOM 842 C CA . ILE A 1 106 ? -9.496 10.882 -7.407 1.00 60.12 106 ILE A CA 1
ATOM 843 C C . ILE A 1 106 ? -8.525 10.031 -6.605 1.00 60.12 106 ILE A C 1
ATOM 845 O O . ILE A 1 106 ? -8.587 9.968 -5.375 1.00 60.12 106 ILE A O 1
ATOM 849 N N . PHE A 1 107 ? -7.609 9.401 -7.328 1.00 63.41 107 PHE A N 1
ATOM 850 C CA . PHE A 1 107 ? -6.485 8.686 -6.758 1.00 63.41 107 PHE A CA 1
ATOM 851 C C . PHE A 1 107 ? -5.234 9.498 -7.033 1.00 63.41 107 PHE A C 1
ATOM 853 O O . PHE A 1 107 ? -4.830 9.652 -8.185 1.00 63.41 107 PHE A O 1
ATOM 860 N N . THR A 1 108 ? -4.635 10.027 -5.975 1.00 59.62 108 THR A N 1
ATOM 861 C CA . THR A 1 108 ? -3.351 10.709 -6.074 1.00 59.62 108 THR A CA 1
ATOM 862 C C . THR A 1 108 ? -2.318 9.831 -5.406 1.00 59.62 108 THR A C 1
ATOM 864 O O . THR A 1 108 ? -2.330 9.622 -4.191 1.00 59.62 108 THR A O 1
ATOM 867 N N . LEU A 1 109 ? -1.411 9.309 -6.220 1.00 65.75 109 LEU A N 1
ATOM 868 C CA . LEU A 1 109 ? -0.232 8.637 -5.726 1.00 65.75 109 LEU A CA 1
ATOM 869 C C . LEU A 1 109 ? 0.928 9.630 -5.728 1.00 65.75 109 LEU A C 1
ATOM 871 O O . LEU A 1 109 ? 1.299 10.149 -6.776 1.00 65.75 109 LEU A O 1
ATOM 875 N N . VAL A 1 110 ? 1.505 9.887 -4.558 1.00 58.31 110 VAL A N 1
ATOM 876 C CA . VAL A 1 110 ? 2.726 10.688 -4.446 1.00 58.31 110 VAL A CA 1
ATOM 877 C C . VAL A 1 110 ? 3.862 9.724 -4.160 1.00 58.31 110 VAL A C 1
ATOM 879 O O . VAL A 1 110 ? 4.067 9.321 -3.016 1.00 58.31 110 VAL A O 1
ATOM 882 N N . ASN A 1 111 ? 4.582 9.306 -5.199 1.00 68.25 111 ASN A N 1
ATOM 883 C CA . ASN A 1 111 ? 5.837 8.603 -4.988 1.00 68.25 111 ASN A CA 1
ATOM 884 C C . ASN A 1 111 ? 6.854 8.964 -6.066 1.00 68.25 111 ASN A C 1
ATOM 886 O O . ASN A 1 111 ? 6.653 8.676 -7.248 1.00 68.25 111 ASN A O 1
ATOM 890 N N . ASP A 1 112 ? 7.955 9.568 -5.631 1.00 74.38 112 ASP A N 1
ATOM 891 C CA . ASP A 1 112 ? 9.134 9.724 -6.467 1.00 74.38 112 ASP A CA 1
ATOM 892 C C . ASP A 1 112 ? 9.761 8.348 -6.719 1.00 74.38 112 ASP A C 1
ATOM 894 O O . ASP A 1 112 ? 9.781 7.514 -5.810 1.00 74.38 112 ASP A O 1
ATOM 898 N N . PRO A 1 113 ? 10.359 8.102 -7.897 1.00 79.62 113 PRO A N 1
ATOM 899 C CA . PRO A 1 113 ? 11.133 6.890 -8.124 1.00 79.62 113 PRO A CA 1
ATOM 900 C C . PRO A 1 113 ? 12.182 6.696 -7.019 1.00 79.62 113 PRO A C 1
ATOM 902 O O . PRO A 1 113 ? 12.978 7.601 -6.736 1.00 79.62 113 PRO A O 1
ATOM 905 N N . GLN A 1 114 ? 12.198 5.519 -6.395 1.00 80.25 114 GLN A N 1
ATOM 906 C CA . GLN A 1 114 ? 13.146 5.171 -5.337 1.00 80.25 114 GLN A CA 1
ATOM 907 C C . GLN A 1 114 ? 14.136 4.134 -5.853 1.00 80.25 114 GLN A C 1
ATOM 909 O O . GLN A 1 114 ? 13.762 3.207 -6.573 1.00 80.25 114 GLN A O 1
ATOM 914 N N . LYS A 1 115 ? 15.411 4.291 -5.489 1.00 81.56 115 LYS A N 1
ATOM 915 C CA . LYS A 1 115 ? 16.424 3.273 -5.767 1.00 81.56 115 LYS A CA 1
ATOM 916 C C . LYS A 1 115 ? 16.201 2.114 -4.801 1.00 81.56 115 LYS A C 1
ATOM 918 O O . LYS A 1 115 ? 16.277 2.313 -3.590 1.00 81.56 115 LYS A O 1
ATOM 923 N N . LEU A 1 116 ? 15.940 0.926 -5.330 1.00 79.75 116 LEU A N 1
ATOM 924 C CA . LEU A 1 116 ? 15.823 -0.289 -4.538 1.00 79.75 116 LEU A CA 1
ATOM 925 C C . LEU A 1 116 ? 17.043 -1.170 -4.736 1.00 79.75 116 LEU A C 1
ATOM 927 O O . LEU A 1 116 ? 17.483 -1.396 -5.860 1.00 79.75 116 LEU A O 1
ATOM 931 N N . SER A 1 117 ? 17.538 -1.696 -3.622 1.00 78.12 117 SER A N 1
ATOM 932 C CA . SER A 1 117 ? 18.506 -2.788 -3.609 1.00 78.12 117 SER A CA 1
ATOM 933 C C . SER A 1 117 ? 17.797 -4.131 -3.442 1.00 78.12 117 SER A C 1
ATOM 935 O O . SER A 1 117 ? 16.636 -4.181 -3.020 1.00 78.12 117 SER A O 1
ATOM 937 N N . PHE A 1 118 ? 18.506 -5.223 -3.724 1.00 76.19 118 PHE A N 1
ATOM 938 C CA . PHE A 1 118 ? 18.005 -6.586 -3.539 1.00 76.19 118 PHE A CA 1
ATOM 939 C C . PHE A 1 118 ? 17.315 -6.792 -2.179 1.00 76.19 118 PHE A C 1
ATOM 941 O O . PHE A 1 118 ? 17.857 -6.453 -1.123 1.00 76.19 118 PHE A O 1
ATOM 948 N N . GLY A 1 119 ? 16.100 -7.349 -2.208 1.00 65.62 119 GLY A N 1
ATOM 949 C CA . GLY A 1 119 ? 15.320 -7.674 -1.010 1.00 65.62 119 GLY A CA 1
ATOM 950 C C . GLY A 1 119 ? 14.736 -6.475 -0.249 1.00 65.62 119 GLY A C 1
ATOM 951 O O . GLY A 1 119 ? 14.152 -6.668 0.817 1.00 65.62 119 GLY A O 1
ATOM 952 N N . LYS A 1 120 ? 14.871 -5.244 -0.760 1.00 68.56 120 LYS A N 1
ATOM 953 C CA . LYS A 1 120 ? 14.207 -4.053 -0.205 1.00 68.56 120 LYS A CA 1
ATOM 954 C C . LYS A 1 120 ? 12.831 -3.847 -0.840 1.00 68.56 120 LYS A C 1
ATOM 956 O O . LYS A 1 120 ? 12.621 -4.208 -1.998 1.00 68.56 120 LYS A O 1
ATOM 961 N N . GLY A 1 121 ? 11.923 -3.240 -0.075 1.00 66.88 121 GLY A N 1
ATOM 962 C CA . GLY A 1 121 ? 10.585 -2.877 -0.532 1.00 66.88 121 GLY A CA 1
ATOM 963 C C . GLY A 1 121 ? 10.326 -1.382 -0.541 1.00 66.88 121 GLY A C 1
ATOM 964 O O . GLY A 1 121 ? 11.046 -0.612 0.091 1.00 66.88 121 GLY A O 1
ATOM 965 N N . ILE A 1 122 ? 9.297 -0.989 -1.292 1.00 70.25 122 ILE A N 1
ATOM 966 C CA . ILE A 1 122 ? 8.808 0.388 -1.358 1.00 70.25 122 ILE A CA 1
ATOM 967 C C . ILE A 1 122 ? 7.569 0.485 -0.499 1.00 70.25 122 ILE A C 1
ATOM 969 O O . ILE A 1 122 ? 6.567 -0.113 -0.871 1.00 70.25 122 ILE A O 1
ATOM 973 N N . ALA A 1 123 ? 7.619 1.297 0.552 1.00 64.88 123 ALA A N 1
ATOM 974 C CA . ALA A 1 123 ? 6.415 1.817 1.179 1.00 64.88 123 ALA A CA 1
ATOM 975 C C . ALA A 1 123 ? 5.945 3.033 0.373 1.00 64.88 123 ALA A C 1
ATOM 977 O O . ALA A 1 123 ? 6.698 3.990 0.181 1.00 64.88 123 ALA A O 1
ATOM 978 N N . ALA A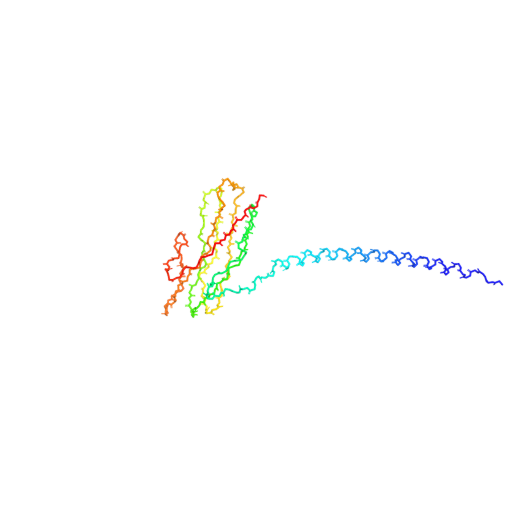 1 124 ? 4.716 2.988 -0.132 1.00 66.00 124 ALA A N 1
ATOM 979 C CA . ALA A 1 124 ? 4.103 4.100 -0.842 1.00 66.00 124 ALA A CA 1
ATOM 980 C C . ALA A 1 124 ? 2.774 4.440 -0.189 1.00 66.00 124 ALA A C 1
ATOM 982 O O . ALA A 1 124 ? 2.020 3.547 0.181 1.00 66.00 124 ALA A O 1
ATOM 983 N N . LYS A 1 125 ? 2.499 5.738 -0.077 1.00 63.84 125 LYS A N 1
ATOM 984 C CA . LYS A 1 125 ? 1.258 6.251 0.486 1.00 63.84 125 LYS A CA 1
ATOM 985 C C . LYS A 1 125 ? 0.346 6.677 -0.657 1.00 63.84 125 LYS A C 1
ATOM 987 O O . LYS A 1 125 ? 0.673 7.595 -1.408 1.00 63.84 125 LYS A O 1
ATOM 992 N N . VAL A 1 126 ? -0.787 6.003 -0.792 1.00 66.88 126 VAL A N 1
ATOM 993 C CA . VAL A 1 126 ? -1.809 6.363 -1.778 1.00 66.88 126 VAL A CA 1
ATOM 994 C C . VAL A 1 126 ? -2.858 7.201 -1.080 1.00 66.88 126 VAL A C 1
ATOM 996 O O . VAL A 1 126 ? -3.328 6.810 -0.018 1.00 66.88 126 VAL A O 1
ATOM 999 N N . ILE A 1 127 ? -3.201 8.353 -1.652 1.00 64.75 127 ILE A N 1
ATOM 1000 C CA . ILE A 1 127 ? -4.289 9.188 -1.152 1.00 64.75 127 ILE A CA 1
ATOM 1001 C C . ILE A 1 127 ? -5.478 8.966 -2.070 1.00 64.75 127 ILE A C 1
ATOM 1003 O O . ILE A 1 127 ? -5.429 9.259 -3.267 1.00 64.75 127 ILE A O 1
ATOM 1007 N N . MET A 1 128 ? -6.552 8.444 -1.494 1.00 67.50 128 MET A N 1
ATOM 1008 C CA . MET A 1 128 ? -7.832 8.331 -2.169 1.00 67.50 128 MET A CA 1
ATOM 1009 C C . MET A 1 128 ? -8.764 9.418 -1.656 1.00 67.50 128 MET A C 1
ATOM 1011 O O . MET A 1 128 ? -8.865 9.628 -0.451 1.00 67.50 128 MET A O 1
ATOM 1015 N N . THR A 1 129 ? -9.428 10.123 -2.567 1.00 65.62 129 THR A N 1
ATOM 1016 C CA . THR A 1 129 ? -10.416 11.148 -2.225 1.00 65.62 129 THR A CA 1
ATOM 1017 C C . THR A 1 129 ? -11.728 10.826 -2.919 1.00 65.62 129 THR A C 1
ATOM 1019 O O . THR A 1 129 ? -11.793 10.728 -4.147 1.00 65.62 129 THR A O 1
ATOM 1022 N N . VAL A 1 130 ? -12.777 10.659 -2.114 1.00 66.50 130 VAL A N 1
ATOM 1023 C CA . VAL A 1 130 ? -14.143 10.403 -2.577 1.00 66.50 130 VAL A CA 1
ATOM 1024 C C . VAL A 1 130 ? -14.963 11.675 -2.394 1.00 66.50 130 VAL A C 1
ATOM 1026 O O . VAL A 1 130 ? -15.080 12.177 -1.279 1.00 66.50 130 VAL A O 1
ATOM 1029 N N . ASN A 1 131 ? -15.535 12.189 -3.483 1.00 66.75 131 ASN A N 1
ATOM 1030 C CA . ASN A 1 131 ? -16.417 13.354 -3.445 1.00 66.75 131 ASN A CA 1
ATOM 1031 C C . ASN A 1 131 ? -17.737 13.028 -2.708 1.00 66.75 131 ASN A C 1
ATOM 1033 O O . ASN A 1 131 ? -18.270 11.923 -2.827 1.00 66.75 131 ASN A O 1
ATOM 1037 N N . GLU A 1 132 ? -18.292 14.000 -1.984 1.00 64.06 132 GLU A N 1
ATOM 1038 C CA . GLU A 1 132 ? -19.564 13.897 -1.253 1.00 64.06 132 GLU A CA 1
ATOM 1039 C C . GLU A 1 132 ? -20.746 13.498 -2.148 1.00 64.06 132 GLU A C 1
ATOM 1041 O O . GLU A 1 132 ? -21.645 12.768 -1.704 1.00 64.06 132 GLU A O 1
ATOM 1046 N N . ASN A 1 133 ? -20.699 13.911 -3.417 1.00 63.16 133 ASN A N 1
ATOM 1047 C CA . ASN A 1 133 ? -21.724 13.643 -4.424 1.00 63.16 133 ASN A CA 1
ATOM 1048 C C . ASN A 1 133 ? -21.595 12.276 -5.111 1.00 63.16 133 ASN A C 1
ATOM 1050 O O . ASN A 1 133 ? -22.394 11.972 -5.993 1.00 63.16 133 ASN A O 1
ATOM 1054 N N . TYR A 1 134 ? -20.607 11.448 -4.750 1.00 65.31 134 TYR A N 1
ATOM 1055 C CA . TYR A 1 134 ? -20.444 10.136 -5.373 1.00 65.31 134 TYR A CA 1
ATOM 1056 C C . TYR A 1 134 ? -21.691 9.267 -5.139 1.00 65.31 134 TYR A C 1
ATOM 1058 O O . TYR A 1 134 ? -21.979 8.853 -4.007 1.00 65.31 134 TYR A O 1
ATOM 1066 N N . ASP A 1 135 ? -22.428 8.986 -6.216 1.00 65.94 135 ASP A N 1
ATOM 1067 C CA . ASP A 1 135 ? -23.579 8.090 -6.201 1.00 65.94 135 ASP A CA 1
ATOM 1068 C C . ASP A 1 135 ? -23.169 6.669 -6.615 1.00 65.94 135 ASP A C 1
ATOM 1070 O O . ASP A 1 135 ? -22.515 6.432 -7.629 1.00 65.94 135 ASP A O 1
ATOM 1074 N N . LYS A 1 136 ? -23.579 5.695 -5.803 1.00 64.50 136 LYS A N 1
ATOM 1075 C CA . LYS A 1 136 ? -23.218 4.273 -5.911 1.00 64.50 136 LYS A CA 1
ATOM 1076 C C . LYS A 1 136 ? -24.023 3.513 -6.971 1.00 64.50 136 LYS A C 1
ATOM 1078 O O . LYS A 1 136 ? -24.031 2.286 -6.961 1.00 64.50 136 LYS A O 1
ATOM 1083 N N . THR A 1 137 ? -24.738 4.202 -7.853 1.00 64.06 137 THR A N 1
ATOM 1084 C CA . THR A 1 137 ? -25.615 3.569 -8.849 1.00 64.06 137 THR A CA 1
ATOM 1085 C C . THR A 1 137 ? -24.848 2.812 -9.946 1.00 64.06 137 THR A C 1
ATOM 1087 O O . THR A 1 137 ? -25.466 2.094 -10.730 1.00 64.06 137 THR A O 1
ATOM 1090 N N . GLY A 1 138 ? -23.512 2.908 -9.971 1.00 64.19 138 GLY A N 1
ATOM 1091 C CA . GLY A 1 138 ? -22.624 2.180 -10.879 1.00 64.19 138 GLY A CA 1
ATOM 1092 C C . GLY A 1 138 ? -21.923 0.946 -10.279 1.00 64.19 138 GLY A C 1
ATOM 1093 O O . GLY A 1 138 ? -22.037 0.663 -9.084 1.00 64.19 138 GLY A O 1
ATOM 1094 N N . PRO A 1 139 ? -21.175 0.195 -11.112 1.00 61.78 139 PRO A N 1
ATOM 1095 C CA . PRO A 1 139 ? -20.333 -0.909 -10.654 1.00 61.78 139 PRO A CA 1
ATOM 1096 C C . PRO A 1 139 ? -19.299 -0.428 -9.628 1.00 61.78 139 PRO A C 1
ATOM 1098 O O . PRO A 1 139 ? -18.839 0.714 -9.686 1.00 61.78 139 PRO A O 1
ATOM 1101 N N . GLN A 1 140 ? -18.929 -1.307 -8.689 1.00 65.75 140 GLN A N 1
ATOM 1102 C CA . GLN A 1 140 ? -17.912 -0.973 -7.693 1.00 65.75 140 GLN A CA 1
ATOM 1103 C C . GLN A 1 140 ? -16.593 -0.599 -8.386 1.00 65.75 140 GLN A C 1
ATOM 1105 O O . GLN A 1 140 ? -16.171 -1.304 -9.308 1.00 65.75 140 GLN A O 1
ATOM 1110 N N . PRO A 1 141 ? -15.937 0.494 -7.964 1.00 67.19 141 PRO A N 1
ATOM 1111 C CA . PRO A 1 141 ? -14.668 0.883 -8.545 1.00 67.19 141 PRO A CA 1
ATOM 1112 C C . PRO A 1 141 ? -13.596 -0.148 -8.182 1.00 67.19 141 PRO A C 1
ATOM 1114 O O . PRO A 1 141 ? -13.315 -0.379 -7.009 1.00 67.19 141 PRO A O 1
ATOM 1117 N N . SER A 1 142 ? -12.974 -0.744 -9.197 1.00 64.88 142 SER A N 1
ATOM 1118 C CA . SER A 1 142 ? -11.771 -1.561 -9.040 1.00 64.88 142 SER A CA 1
ATOM 1119 C C . SER A 1 142 ? -10.527 -0.728 -9.331 1.00 64.88 142 SER A C 1
ATOM 1121 O O . SER A 1 142 ? -10.506 0.053 -10.287 1.00 64.88 142 SER A O 1
ATOM 1123 N N . MET A 1 143 ? -9.480 -0.926 -8.537 1.00 73.44 143 MET A N 1
ATOM 1124 C CA . MET A 1 143 ? -8.166 -0.326 -8.747 1.00 73.44 143 MET A CA 1
ATOM 1125 C C . MET A 1 143 ? -7.111 -1.423 -8.876 1.00 73.44 143 MET A C 1
ATOM 1127 O O . MET A 1 143 ? -7.173 -2.434 -8.183 1.00 73.44 143 MET A O 1
ATOM 1131 N N . PHE A 1 144 ? -6.102 -1.191 -9.709 1.00 76.31 144 PHE A N 1
ATOM 1132 C CA . PHE A 1 144 ? -4.880 -1.977 -9.751 1.00 76.31 144 PHE A CA 1
ATOM 1133 C C . PHE A 1 144 ? -3.708 -1.138 -9.258 1.00 76.31 144 PHE A C 1
ATOM 1135 O O . PHE A 1 144 ? -3.396 -0.079 -9.796 1.00 76.31 144 PHE A O 1
ATOM 1142 N N . VAL A 1 145 ? -3.014 -1.634 -8.242 1.00 80.19 145 VAL A N 1
ATOM 1143 C CA . VAL A 1 145 ? -1.721 -1.078 -7.847 1.00 80.19 145 VAL A CA 1
ATOM 1144 C C . VAL A 1 145 ? -0.664 -1.740 -8.710 1.00 80.19 145 VAL A C 1
ATOM 1146 O O . VAL A 1 145 ? -0.573 -2.968 -8.737 1.00 80.19 145 VAL A O 1
ATOM 1149 N N . LYS A 1 146 ? 0.135 -0.935 -9.402 1.00 82.62 146 LYS A N 1
ATOM 1150 C CA . LYS A 1 146 ? 1.235 -1.374 -10.256 1.00 82.62 146 LYS A CA 1
ATOM 1151 C C . LYS A 1 146 ? 2.564 -0.899 -9.675 1.00 82.62 146 LYS A C 1
ATOM 1153 O O . LYS A 1 146 ? 2.653 0.173 -9.087 1.00 82.62 146 LYS A O 1
ATOM 1158 N N . VAL A 1 147 ? 3.624 -1.675 -9.867 1.00 82.88 147 VAL A N 1
ATOM 1159 C CA . VAL A 1 147 ? 4.997 -1.218 -9.600 1.00 82.88 147 VAL A CA 1
ATOM 1160 C C . VAL A 1 147 ? 5.783 -1.273 -10.897 1.00 82.88 147 VAL A C 1
ATOM 1162 O O . VAL A 1 147 ? 5.905 -2.339 -11.499 1.00 82.88 147 VAL A O 1
ATOM 1165 N N . CYS A 1 148 ? 6.291 -0.118 -11.316 1.00 82.69 148 CYS A N 1
ATOM 1166 C CA . CYS A 1 148 ? 7.120 0.053 -12.498 1.00 82.69 148 CYS A CA 1
ATOM 1167 C C . CYS A 1 148 ? 8.579 0.138 -12.061 1.00 82.69 148 CYS A C 1
ATOM 1169 O O . CYS A 1 148 ? 8.934 1.026 -11.289 1.00 82.69 148 CYS A O 1
ATOM 1171 N N . CYS A 1 149 ? 9.425 -0.762 -12.555 1.00 82.19 149 CYS A N 1
ATOM 1172 C CA . CYS A 1 149 ? 10.861 -0.734 -12.293 1.00 82.19 149 CYS A CA 1
ATOM 1173 C C . CYS A 1 149 ? 11.646 -0.553 -13.596 1.00 82.19 149 CYS A C 1
ATOM 1175 O O . CYS A 1 149 ? 11.275 -1.093 -14.641 1.00 82.19 149 CYS A O 1
ATOM 1177 N N . ALA A 1 150 ? 12.740 0.199 -13.527 1.00 81.81 150 ALA A N 1
ATOM 1178 C CA . ALA A 1 150 ? 13.691 0.368 -14.613 1.00 81.81 150 ALA A CA 1
ATOM 1179 C C . ALA A 1 150 ? 15.116 0.117 -14.116 1.00 81.81 150 ALA A C 1
ATOM 1181 O O . ALA A 1 150 ? 15.527 0.607 -13.058 1.00 81.81 150 ALA A O 1
ATOM 1182 N N . SER A 1 151 ? 15.870 -0.647 -14.905 1.00 75.06 151 SER A N 1
ATOM 1183 C CA . SER A 1 151 ? 17.265 -0.950 -14.608 1.00 75.06 151 SER A CA 1
ATOM 1184 C C . SER A 1 151 ? 18.156 0.272 -14.799 1.00 75.06 151 SER A C 1
ATOM 1186 O O . SER A 1 151 ? 17.963 1.070 -15.718 1.00 75.06 151 SER A O 1
ATOM 1188 N N . ILE A 1 152 ? 19.139 0.418 -13.914 1.00 69.31 152 ILE A N 1
ATOM 1189 C CA . ILE A 1 152 ? 20.141 1.473 -14.010 1.00 69.31 152 ILE A CA 1
ATOM 1190 C C . ILE A 1 152 ? 21.241 0.982 -14.946 1.00 69.31 152 ILE A C 1
ATOM 1192 O O . ILE A 1 152 ? 21.981 0.056 -14.620 1.00 69.31 152 ILE A O 1
ATOM 1196 N N . VAL A 1 153 ? 21.393 1.638 -16.093 1.00 67.81 153 VAL A N 1
ATOM 1197 C CA . VAL A 1 153 ? 22.633 1.525 -16.866 1.00 67.81 153 VAL A CA 1
ATOM 1198 C C . VAL A 1 153 ? 23.691 2.358 -16.142 1.00 67.81 153 VAL A C 1
ATOM 1200 O O . VAL A 1 153 ? 23.422 3.498 -15.760 1.00 67.81 153 VAL A O 1
ATOM 1203 N N . ALA A 1 154 ? 24.876 1.791 -15.906 1.00 61.53 154 ALA A N 1
ATOM 1204 C CA . ALA A 1 154 ? 25.951 2.457 -15.171 1.00 61.53 154 ALA A CA 1
ATOM 1205 C C . ALA A 1 154 ? 26.200 3.885 -15.705 1.00 61.53 154 ALA A C 1
ATOM 1207 O O . ALA A 1 154 ? 26.512 4.066 -16.880 1.00 61.53 154 ALA A O 1
ATOM 1208 N N . GLY A 1 155 ? 26.041 4.892 -14.838 1.00 60.16 155 GLY A N 1
ATOM 1209 C CA . GLY A 1 155 ? 26.197 6.313 -15.181 1.00 60.16 155 GLY A CA 1
ATOM 1210 C C . GLY A 1 155 ? 24.907 7.065 -15.539 1.00 60.16 155 GLY A C 1
ATOM 1211 O O . GLY A 1 155 ? 24.971 8.267 -15.787 1.00 60.16 155 GLY A O 1
ATOM 1212 N N . ALA A 1 156 ? 23.743 6.409 -15.545 1.00 64.75 156 ALA A N 1
ATOM 1213 C CA . ALA A 1 156 ? 22.464 7.075 -15.781 1.00 64.75 156 ALA A CA 1
ATOM 1214 C C . ALA A 1 156 ? 22.024 7.939 -14.584 1.00 64.75 156 ALA A C 1
ATOM 1216 O O . ALA A 1 156 ? 22.169 7.558 -13.420 1.00 64.75 156 ALA A O 1
ATOM 1217 N N . THR A 1 157 ? 21.454 9.109 -14.877 1.00 71.44 157 THR A N 1
ATOM 1218 C CA . THR A 1 157 ? 20.778 9.957 -13.891 1.00 71.44 157 THR A CA 1
ATOM 1219 C C . THR A 1 157 ? 19.458 9.323 -13.446 1.00 71.44 157 THR A C 1
ATOM 1221 O O . THR A 1 157 ? 18.867 8.519 -14.168 1.00 71.44 157 THR A O 1
ATOM 1224 N N . LYS A 1 158 ? 18.986 9.681 -12.240 1.00 73.69 158 LYS A N 1
ATOM 1225 C CA . LYS A 1 158 ? 17.681 9.244 -11.720 1.00 73.69 158 LYS A CA 1
ATOM 1226 C C . LYS A 1 158 ? 16.598 9.517 -12.781 1.00 73.69 158 LYS A C 1
ATOM 1228 O O . LYS A 1 158 ? 16.449 10.680 -13.167 1.00 73.69 158 LYS A O 1
ATOM 1233 N N . PRO A 1 159 ? 15.845 8.500 -13.241 1.00 74.00 159 PRO A N 1
ATOM 1234 C CA . PRO A 1 159 ? 14.747 8.721 -14.167 1.00 74.00 159 PRO A CA 1
ATOM 1235 C C . PRO A 1 159 ? 13.714 9.620 -13.492 1.00 74.00 159 PRO A C 1
ATOM 1237 O O . PRO A 1 159 ? 13.339 9.402 -12.339 1.00 74.00 159 PRO A O 1
ATOM 1240 N N . THR A 1 160 ? 13.305 10.670 -14.197 1.00 72.62 160 THR A N 1
ATOM 1241 C CA . THR A 1 160 ? 12.376 11.675 -13.668 1.00 72.62 160 THR A CA 1
ATOM 1242 C C . THR A 1 160 ? 10.962 11.114 -13.547 1.00 72.62 160 THR A C 1
ATOM 1244 O O . THR A 1 160 ? 10.206 11.561 -12.695 1.00 72.62 160 THR A O 1
ATOM 1247 N N . ASP A 1 161 ? 10.629 10.120 -14.375 1.00 75.56 161 ASP A N 1
ATOM 1248 C CA . ASP A 1 161 ? 9.306 9.512 -14.442 1.00 75.56 161 ASP A CA 1
ATOM 1249 C C . ASP A 1 161 ? 9.386 8.120 -15.100 1.00 75.56 161 ASP A C 1
ATOM 1251 O O . ASP A 1 161 ? 9.963 7.976 -16.184 1.00 75.56 161 ASP A O 1
ATOM 1255 N N . LEU A 1 162 ? 8.841 7.094 -14.437 1.00 78.38 162 LEU A N 1
ATOM 1256 C CA . LEU A 1 162 ? 8.777 5.713 -14.940 1.00 78.38 162 LEU A CA 1
ATOM 1257 C C . LEU A 1 162 ? 7.411 5.364 -15.545 1.00 78.38 162 LEU A C 1
ATOM 1259 O O . LEU A 1 162 ? 7.231 4.252 -16.054 1.00 78.38 162 LEU A O 1
ATOM 1263 N N . THR A 1 163 ? 6.472 6.306 -15.513 1.00 76.56 163 THR A N 1
ATOM 1264 C CA . THR A 1 163 ? 5.103 6.162 -16.008 1.00 76.56 163 THR A CA 1
ATOM 1265 C C . THR A 1 163 ? 4.808 7.107 -17.163 1.00 76.56 163 THR A C 1
ATOM 1267 O O . THR A 1 163 ? 5.507 8.093 -17.330 1.00 76.56 163 THR A O 1
ATOM 1270 N N . ASP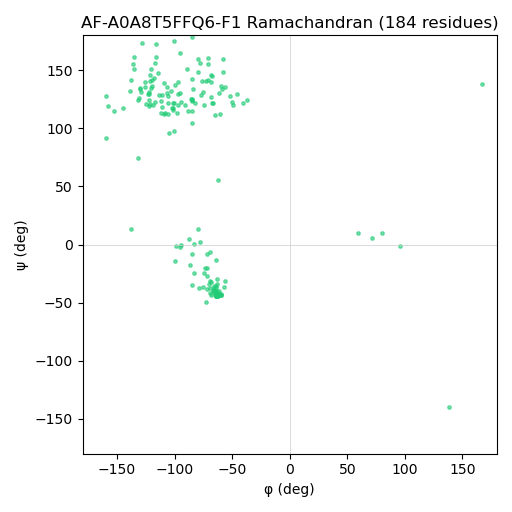 A 1 164 ? 3.839 6.803 -18.020 1.00 80.31 164 ASP A N 1
ATOM 1271 C CA . ASP A 1 164 ? 3.294 7.776 -18.973 1.00 80.31 164 ASP A CA 1
ATOM 1272 C C . ASP A 1 164 ? 2.194 8.642 -18.331 1.00 80.31 164 ASP A C 1
ATOM 1274 O O . ASP A 1 164 ? 1.846 8.466 -17.162 1.00 80.31 164 ASP A O 1
ATOM 1278 N N . ASP A 1 165 ? 1.633 9.583 -19.097 1.00 76.00 165 ASP A N 1
ATOM 1279 C CA . ASP A 1 165 ? 0.556 10.474 -18.633 1.00 76.00 165 ASP A CA 1
ATOM 1280 C C . ASP A 1 165 ? -0.744 9.719 -18.276 1.00 76.00 165 ASP A C 1
ATOM 1282 O O . ASP A 1 165 ? -1.650 10.275 -17.645 1.00 76.00 165 ASP A O 1
ATOM 1286 N N . GLU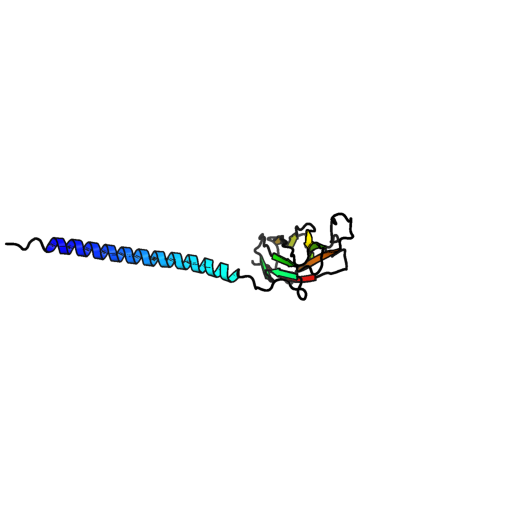 A 1 166 ? -0.842 8.448 -18.675 1.00 70.56 166 GLU A N 1
ATOM 1287 C CA . GLU A 1 166 ? -1.945 7.538 -18.371 1.00 70.56 166 GLU A CA 1
ATOM 1288 C C . GLU A 1 166 ? -1.649 6.651 -17.146 1.00 70.56 166 GLU A C 1
ATOM 1290 O O . GLU A 1 166 ? -2.513 5.890 -16.714 1.00 70.56 166 GLU A O 1
ATOM 1295 N N . GLY A 1 167 ? -0.459 6.770 -16.544 1.00 71.12 167 GLY A N 1
ATOM 1296 C CA . GLY A 1 167 ? -0.030 5.987 -15.387 1.00 71.12 167 GLY A CA 1
ATOM 1297 C C . GLY A 1 167 ? 0.464 4.576 -15.729 1.00 71.12 167 GLY A C 1
ATOM 1298 O O . GLY A 1 167 ? 0.698 3.776 -14.816 1.00 71.12 167 GLY A O 1
ATOM 1299 N N . ASN A 1 168 ? 0.653 4.248 -17.010 1.00 78.62 168 ASN A N 1
ATOM 1300 C CA . ASN A 1 168 ? 1.229 2.979 -17.449 1.00 78.62 168 ASN A CA 1
ATOM 1301 C C . ASN A 1 168 ? 2.753 2.998 -17.334 1.00 78.62 168 ASN A C 1
ATOM 1303 O O . ASN A 1 168 ? 3.394 4.028 -17.514 1.00 78.62 168 ASN A O 1
ATOM 1307 N N . CYS A 1 169 ? 3.364 1.842 -17.070 1.00 78.94 169 CYS A N 1
ATOM 1308 C CA . CYS A 1 169 ? 4.819 1.738 -17.004 1.00 78.94 169 CYS A CA 1
ATOM 1309 C C . CYS A 1 169 ? 5.438 1.979 -18.393 1.00 78.94 169 CYS A C 1
ATOM 1311 O O . CYS A 1 169 ? 5.169 1.217 -19.318 1.00 78.94 169 CYS A O 1
ATOM 1313 N N . LYS A 1 170 ? 6.324 2.979 -18.522 1.00 79.94 170 LYS A N 1
ATOM 1314 C CA . LYS A 1 170 ? 7.085 3.257 -19.762 1.00 79.94 170 LYS A CA 1
ATOM 1315 C C . LYS A 1 170 ? 8.020 2.104 -20.147 1.00 79.94 170 LYS A C 1
ATOM 1317 O O . LYS A 1 170 ? 8.325 1.900 -21.318 1.00 79.94 170 LYS A O 1
ATOM 1322 N N . SER A 1 171 ? 8.494 1.366 -19.146 1.00 68.06 171 SER A N 1
ATOM 1323 C CA . SER A 1 171 ? 9.334 0.180 -19.299 1.00 68.06 171 SER A CA 1
ATOM 1324 C C . SER A 1 171 ? 8.470 -1.082 -19.295 1.00 68.06 171 SER A C 1
ATOM 1326 O O . SER A 1 171 ? 7.764 -1.355 -18.324 1.00 68.06 171 SER A O 1
ATOM 1328 N N . SER A 1 172 ? 8.565 -1.873 -20.367 1.00 54.41 172 SER A N 1
ATOM 1329 C CA . SER A 1 172 ? 7.920 -3.187 -20.494 1.00 54.41 172 SER A CA 1
ATOM 1330 C C . SER A 1 172 ? 8.565 -4.261 -19.610 1.00 54.41 172 SER A C 1
ATOM 1332 O O . SER A 1 172 ? 8.048 -5.378 -19.558 1.00 54.41 172 SER A O 1
ATOM 1334 N N . ASP A 1 173 ? 9.704 -3.983 -18.966 1.00 56.56 173 ASP A N 1
ATOM 1335 C CA . ASP A 1 173 ? 10.566 -5.068 -18.504 1.00 56.56 173 ASP A CA 1
ATOM 1336 C C . ASP A 1 173 ? 9.921 -5.917 -17.412 1.00 56.56 173 ASP A C 1
ATOM 1338 O O . ASP A 1 173 ? 10.067 -7.136 -17.480 1.00 56.56 173 ASP A O 1
ATOM 1342 N N . LYS A 1 174 ? 9.173 -5.328 -16.460 1.00 61.59 174 LYS A N 1
ATOM 1343 C CA . LYS A 1 174 ? 8.331 -6.057 -15.489 1.00 61.59 174 LYS A CA 1
ATOM 1344 C C . LYS A 1 174 ? 7.225 -5.167 -14.931 1.00 61.59 174 LYS A C 1
ATOM 1346 O O . LYS A 1 174 ? 7.508 -4.193 -14.240 1.00 61.59 174 LYS A O 1
ATOM 1351 N N . GLN A 1 175 ? 5.975 -5.562 -15.151 1.00 66.69 175 GLN A N 1
ATOM 1352 C CA . GLN A 1 175 ? 4.811 -4.979 -14.491 1.00 66.69 175 GLN A CA 1
ATOM 1353 C C . GLN A 1 175 ? 4.231 -6.014 -13.528 1.00 66.69 175 GLN A C 1
ATOM 1355 O O . GLN A 1 175 ? 3.812 -7.091 -13.943 1.00 66.69 175 GLN A O 1
ATOM 1360 N N . ASN A 1 176 ? 4.222 -5.691 -12.236 1.00 76.56 176 ASN A N 1
ATOM 1361 C CA . ASN A 1 176 ? 3.472 -6.452 -11.243 1.00 76.56 176 ASN A CA 1
ATOM 1362 C C . ASN A 1 176 ? 2.246 -5.637 -10.862 1.00 76.56 176 ASN A C 1
ATOM 1364 O O . ASN A 1 176 ? 2.390 -4.467 -10.508 1.00 76.56 176 ASN A O 1
ATOM 1368 N N . SER A 1 177 ? 1.067 -6.250 -10.935 1.00 76.69 177 SER A N 1
ATOM 1369 C CA . SER A 1 177 ? -0.198 -5.615 -10.581 1.00 76.69 177 SER A CA 1
ATOM 1370 C C . SER A 1 177 ? -0.952 -6.447 -9.556 1.00 76.69 177 SER A C 1
ATOM 1372 O O . SER A 1 177 ? -1.076 -7.660 -9.720 1.00 76.69 177 SER A O 1
ATOM 1374 N N . VAL A 1 178 ? -1.495 -5.795 -8.534 1.00 78.81 178 VAL A N 1
ATOM 1375 C CA . VAL A 1 178 ? -2.382 -6.426 -7.551 1.00 78.81 178 VAL A CA 1
ATOM 1376 C C . VAL A 1 178 ? -3.711 -5.669 -7.547 1.00 78.81 178 VAL A C 1
ATOM 1378 O O . VAL A 1 178 ? -3.689 -4.436 -7.466 1.00 78.81 178 VAL A O 1
ATOM 1381 N N . PRO A 1 179 ? -4.857 -6.367 -7.661 1.00 74.56 179 PRO A N 1
ATOM 1382 C CA . PRO A 1 179 ? -6.157 -5.729 -7.528 1.00 74.56 179 PRO A CA 1
ATOM 1383 C C . PRO A 1 179 ? -6.376 -5.275 -6.082 1.00 74.56 179 PRO A C 1
ATOM 1385 O O . PRO A 1 179 ? -6.040 -5.989 -5.135 1.00 74.56 179 PRO A O 1
ATOM 1388 N N . LEU A 1 180 ? -6.962 -4.093 -5.934 1.00 74.00 180 LEU A N 1
ATOM 1389 C CA . LEU A 1 180 ? -7.412 -3.524 -4.675 1.00 74.00 180 LEU A CA 1
ATOM 1390 C C . LEU A 1 180 ? -8.930 -3.342 -4.742 1.00 74.00 180 LEU A C 1
ATOM 1392 O O . LEU A 1 180 ? -9.445 -2.664 -5.637 1.00 74.00 180 LEU A O 1
ATOM 1396 N N . GLU A 1 181 ? -9.636 -3.951 -3.794 1.00 69.88 181 GLU A N 1
ATOM 1397 C CA . GLU A 1 181 ? -11.080 -3.782 -3.652 1.00 69.88 181 GLU A CA 1
ATOM 1398 C C . GLU A 1 181 ? -11.373 -2.514 -2.845 1.00 69.88 181 GLU A C 1
ATOM 1400 O O . GLU A 1 181 ? -10.748 -2.244 -1.817 1.00 69.88 181 GLU A O 1
ATOM 1405 N N . ILE A 1 182 ? -12.319 -1.701 -3.314 1.00 69.31 182 ILE A N 1
ATOM 1406 C CA . ILE A 1 182 ? -12.651 -0.423 -2.680 1.00 69.31 182 ILE A CA 1
ATOM 1407 C C . ILE A 1 182 ? -14.127 -0.429 -2.313 1.00 69.31 182 ILE A C 1
ATOM 1409 O O . ILE A 1 182 ? -15.007 -0.491 -3.172 1.00 69.31 182 ILE A O 1
ATOM 1413 N N . THR A 1 183 ? -14.402 -0.301 -1.018 1.00 72.25 183 THR A N 1
ATOM 1414 C CA . THR A 1 183 ? -15.762 -0.199 -0.492 1.00 72.25 183 THR A CA 1
ATOM 1415 C C . THR A 1 183 ? -15.996 1.193 0.078 1.00 72.25 183 THR A C 1
ATOM 1417 O O . THR A 1 183 ? -15.448 1.568 1.105 1.00 72.25 183 THR A O 1
ATOM 1420 N N . ILE A 1 184 ? -16.873 1.974 -0.543 1.00 68.69 184 ILE A N 1
ATOM 1421 C CA . ILE A 1 184 ? -17.208 3.316 -0.038 1.00 68.69 184 ILE A CA 1
ATOM 1422 C C . ILE A 1 184 ? -18.313 3.187 1.019 1.00 68.69 184 ILE A C 1
ATOM 1424 O O . ILE A 1 184 ? -19.362 2.614 0.721 1.00 68.69 184 ILE A O 1
ATOM 1428 N N . LYS A 1 185 ? -18.131 3.676 2.247 1.00 69.06 185 LYS A N 1
ATOM 1429 C CA . LYS A 1 185 ? -19.213 3.732 3.250 1.00 69.06 185 LYS A CA 1
ATOM 1430 C C . LYS A 1 185 ? -20.054 5.000 3.055 1.00 69.06 185 LYS A C 1
ATOM 1432 O O . LYS A 1 185 ? -19.535 6.030 2.636 1.00 69.06 185 LYS A O 1
ATOM 1437 N N . ARG A 1 186 ? -21.370 4.870 3.262 1.00 63.81 186 ARG A N 1
ATOM 1438 C CA . ARG A 1 186 ? -22.328 5.986 3.199 1.00 63.81 186 ARG A CA 1
ATOM 1439 C C . ARG A 1 186 ? -22.370 6.724 4.521 1.00 63.81 186 ARG A C 1
ATOM 1441 O O . ARG A 1 186 ? -22.284 6.017 5.547 1.00 63.81 186 ARG A O 1
#

Mean predicted aligned error: 14.56 Å

Solvent-accessible surface area (backbone atoms only — not comparable to full-atom values): 10913 Å² total; per-residue (Å²): 142,90,84,74,76,66,60,62,62,52,54,56,50,53,54,52,52,53,52,49,54,53,51,54,51,53,52,53,54,51,50,51,54,52,50,54,57,45,51,58,53,48,53,54,50,62,74,61,57,69,79,83,73,70,47,36,91,93,47,28,69,42,64,39,66,53,60,46,76,41,47,65,70,34,74,56,75,40,50,35,38,34,37,35,93,50,70,58,32,39,35,27,68,39,61,46,54,71,88,46,95,74,68,28,43,44,76,51,73,69,58,75,65,38,82,37,41,57,74,39,59,52,78,46,56,41,42,42,40,37,40,82,70,53,72,80,89,58,81,80,62,62,35,31,45,32,40,27,43,46,77,68,57,93,90,65,73,84,70,92,65,59,49,48,102,80,43,46,54,71,48,83,84,46,79,51,74,47,77,36,47,52,45,75,49,132

Sequence (186 aa):
MNKKGSLELSMNSIVIIILAVVFVSLVLVFMQTIFQEQETKLLTIVSDFPDIDPPTKDSPLKVRPKSVIIEKSGQEFFDINYFHPRDEEYCQVTVDGHKTIGDKLIFTLVNDPQKLSFGKGIAAKVIMTVNENYDKTGPQPSMFVKVCCASIVAGATKPTDLTDDEGNCKSSDKQNSVPLEITIKR

Secondary structure (DSSP, 8-state):
---STHHHHHHHHHHHHHHHHHHHHHHHHHHHHHHHHHHHHHHHHHHTS--S----SSS-EEEESSEEEE-TT-----EEEE---SSEEEEEEEEES---SSS-EEEEE----EEEETT------EEEEE-TT--TTSPPPEEEEEEEEEE--TTPPPPS-SB-TTS-BS--S-EEEEEEEEEE--